Protein AF-A0A6C0KUM5-F1 (afdb_monomer)

Foldseek 3Di:
DDKDKFWDDADQLQLQLLLLVCVLCVLLVNNVVLCVLLVLLPDDPDPDPPDDPPDDDSVSSLQSSLLSLLVCLLVVVLVCLLVVVLVVLVVDDLVVNQVVQVVWFPVSCVQPVDRDPDSNSSSNSLSVVSNDPSRHDGVSSSVSSQVSQCPRPPRPAAEDEAQDDDDPPDDDDQNHWYWYCDPVRGIITMHMDDDPPQWDQDNVVRDTDHCPDPSNVVVVVD

Sequence (222 aa):
MPLQWIRKHIIGDGNCFYRAIYNSSIETGNLKKIIACFDLYKNPIAASSNASANEINEVSFIVELRKALSNRIISKKDHNITSDIYEYLKTLDKETYKAVLDAFPSWCHKSLKKLPKTIDKFRDKFARHILKQKTWISELEARLVIEIISKYRKGIIKIKIHNTFPAKSEQLDCKTMHLINENEVHYNILVCRECPANKIVNPKTRRCVSEKGIIGQRLRNF

Nearest PDB structures (foldseek):
  1pmi-assembly1_A  TM=2.884E-01  e=4.209E+00  Candida albicans

Structure (mmCIF, N/CA/C/O backbone):
data_AF-A0A6C0KUM5-F1
#
_entry.id   AF-A0A6C0KUM5-F1
#
loop_
_atom_site.group_PDB
_atom_site.id
_atom_site.type_symbol
_atom_site.label_atom_id
_atom_site.label_alt_id
_atom_site.label_comp_id
_atom_site.label_asym_id
_atom_site.label_entity_id
_atom_site.label_seq_id
_atom_site.pdbx_PDB_ins_code
_atom_site.Cartn_x
_atom_site.Cartn_y
_atom_site.Cartn_z
_atom_site.occupancy
_atom_site.B_iso_or_equiv
_atom_site.auth_seq_id
_atom_site.auth_comp_id
_atom_site.auth_asym_id
_atom_site.auth_atom_id
_atom_site.pdbx_PDB_model_num
ATOM 1 N N . MET A 1 1 ? -17.813 -8.044 23.337 1.00 62.12 1 MET A N 1
ATOM 2 C CA . MET A 1 1 ? -18.216 -6.657 23.004 1.00 62.12 1 MET A CA 1
ATOM 3 C C . MET A 1 1 ? -18.276 -6.541 21.485 1.00 62.12 1 MET A C 1
ATOM 5 O O . MET A 1 1 ? -17.410 -7.142 20.860 1.00 62.12 1 MET A O 1
ATOM 9 N N . PRO A 1 2 ? -19.281 -5.884 20.875 1.00 75.19 2 PRO A N 1
ATOM 10 C CA . PRO A 1 2 ? -19.371 -5.804 19.416 1.00 75.19 2 PRO A CA 1
ATOM 11 C C . PRO A 1 2 ? -18.209 -4.993 18.825 1.00 75.19 2 PRO A C 1
ATOM 13 O O . PRO A 1 2 ? -17.888 -3.904 19.311 1.00 75.19 2 PRO A O 1
ATOM 16 N N . LEU A 1 3 ? -17.597 -5.531 17.767 1.00 81.62 3 LEU A N 1
ATOM 17 C CA . LEU A 1 3 ? -16.570 -4.848 16.983 1.00 81.62 3 LEU A CA 1
ATOM 18 C C . LEU A 1 3 ? -17.219 -3.849 16.034 1.00 81.62 3 LEU A C 1
ATOM 20 O O . LEU A 1 3 ? -18.220 -4.150 15.386 1.00 81.62 3 LEU A O 1
ATOM 24 N N . GLN A 1 4 ? -16.635 -2.660 15.949 1.00 83.88 4 GLN A N 1
ATOM 25 C CA . GLN A 1 4 ? -17.107 -1.589 15.085 1.00 83.88 4 GLN A CA 1
ATOM 26 C C . GLN A 1 4 ? -15.953 -1.054 14.246 1.00 83.88 4 GLN A C 1
ATOM 28 O O . GLN A 1 4 ? -14.836 -0.874 14.736 1.00 83.88 4 GLN A O 1
ATOM 33 N N . TRP A 1 5 ? -16.243 -0.787 12.976 1.00 86.31 5 TRP A N 1
ATOM 34 C CA . TRP A 1 5 ? -15.265 -0.353 11.988 1.00 86.31 5 TRP A CA 1
ATOM 35 C C . TRP A 1 5 ? -15.506 1.097 11.617 1.00 86.31 5 TRP A C 1
ATOM 37 O O . TRP A 1 5 ? -16.605 1.474 11.215 1.00 86.31 5 TRP A O 1
ATOM 47 N N . ILE A 1 6 ? -14.465 1.913 11.746 1.00 88.25 6 ILE A N 1
ATOM 48 C CA . ILE A 1 6 ? -14.513 3.322 11.361 1.00 88.25 6 ILE A CA 1
ATOM 49 C C . ILE A 1 6 ? -13.503 3.612 10.272 1.00 88.25 6 ILE A C 1
ATOM 51 O O . ILE A 1 6 ? -12.373 3.122 10.294 1.00 88.25 6 ILE A O 1
ATOM 55 N N . ARG A 1 7 ? -13.899 4.485 9.351 1.00 89.75 7 ARG A N 1
ATOM 56 C CA . ARG A 1 7 ? -12.963 5.126 8.439 1.00 89.75 7 ARG A CA 1
ATOM 57 C C . ARG A 1 7 ? -12.113 6.115 9.224 1.00 89.75 7 ARG A C 1
ATOM 59 O O . ARG A 1 7 ? -12.648 7.011 9.875 1.00 89.75 7 ARG A O 1
ATOM 66 N N . LYS A 1 8 ? -10.795 5.990 9.124 1.00 90.94 8 LYS A N 1
ATOM 67 C CA . LYS A 1 8 ? -9.873 7.063 9.498 1.00 90.94 8 LYS A CA 1
ATOM 68 C C . LYS A 1 8 ? -9.400 7.738 8.220 1.00 90.94 8 LYS A C 1
ATOM 70 O O . LYS A 1 8 ? -8.775 7.096 7.375 1.00 90.94 8 LYS A O 1
ATOM 75 N N . HIS A 1 9 ? -9.722 9.022 8.103 1.00 91.06 9 HIS A N 1
ATOM 76 C CA . HIS A 1 9 ? -9.297 9.839 6.977 1.00 91.06 9 HIS A CA 1
ATOM 77 C C . HIS A 1 9 ? -7.792 10.086 7.026 1.00 91.06 9 HIS A C 1
ATOM 79 O O . HIS A 1 9 ? -7.245 10.441 8.074 1.00 91.06 9 HIS A O 1
ATOM 85 N N . ILE A 1 10 ? -7.139 9.895 5.886 1.00 91.75 10 ILE A N 1
ATOM 86 C CA . ILE A 1 10 ? -5.721 10.172 5.684 1.00 91.75 10 ILE A CA 1
ATOM 87 C C . ILE A 1 10 ? -5.595 11.444 4.838 1.00 91.75 10 ILE A C 1
ATOM 89 O O . ILE A 1 10 ? -6.429 11.738 3.991 1.00 91.75 10 ILE A O 1
ATOM 93 N N . ILE A 1 11 ? -4.564 12.253 5.079 1.00 87.56 11 ILE A N 1
ATOM 94 C CA . ILE A 1 11 ? -4.360 13.482 4.301 1.00 87.56 11 ILE A CA 1
ATOM 95 C C . ILE A 1 11 ? -3.888 13.126 2.884 1.00 87.56 11 ILE A C 1
ATOM 97 O O . ILE A 1 11 ? -2.958 12.331 2.708 1.00 87.56 11 ILE A O 1
ATOM 101 N N . GLY A 1 12 ? -4.529 13.726 1.877 1.00 83.38 12 GLY A N 1
ATOM 102 C CA . GLY A 1 12 ? -4.212 13.566 0.457 1.00 83.38 12 GLY A CA 1
ATOM 103 C C . GLY A 1 12 ? -3.157 14.558 -0.026 1.00 83.38 12 GLY A C 1
ATOM 104 O O . GLY A 1 12 ? -3.487 15.544 -0.667 1.00 83.38 12 GLY A O 1
ATOM 105 N N . ASP A 1 13 ? -1.885 14.292 0.267 1.00 83.38 13 ASP A N 1
ATOM 106 C CA . ASP A 1 13 ? -0.730 15.113 -0.146 1.00 83.38 13 ASP A CA 1
ATOM 107 C C . ASP A 1 13 ? 0.223 14.362 -1.101 1.00 83.38 13 ASP A C 1
ATOM 109 O O . ASP A 1 13 ? 1.397 14.707 -1.223 1.00 83.38 13 ASP A O 1
ATOM 113 N N . GLY A 1 14 ? -0.258 13.277 -1.717 1.00 82.06 14 GLY A N 1
ATOM 114 C CA . GLY A 1 14 ? 0.546 12.326 -2.490 1.00 82.06 14 GLY A CA 1
ATOM 115 C C . GLY A 1 14 ? 1.217 11.231 -1.647 1.00 82.06 14 GLY A C 1
ATOM 116 O O . GLY A 1 14 ? 1.640 10.221 -2.190 1.00 82.06 14 GLY A O 1
ATOM 117 N N . ASN A 1 15 ? 1.263 11.345 -0.315 1.00 87.81 15 ASN A N 1
ATOM 118 C CA . ASN A 1 15 ? 1.810 10.298 0.559 1.00 87.81 15 ASN A CA 1
ATOM 119 C C . ASN A 1 15 ? 0.729 9.424 1.212 1.00 87.81 15 ASN A C 1
ATOM 121 O O . ASN A 1 15 ? 1.044 8.653 2.119 1.00 87.81 15 ASN A O 1
ATOM 125 N N . CYS A 1 16 ? -0.533 9.535 0.782 1.00 90.00 16 CYS A N 1
ATOM 126 C CA . CYS A 1 16 ? -1.673 8.877 1.427 1.00 90.00 16 CYS A CA 1
ATOM 127 C C . CYS A 1 16 ? -1.480 7.364 1.575 1.00 90.00 16 CYS A C 1
ATOM 129 O O . CYS A 1 16 ? -1.740 6.838 2.649 1.00 90.00 16 CYS A O 1
ATOM 131 N N . PHE A 1 17 ? -0.932 6.678 0.569 1.00 92.44 17 PHE A N 1
ATOM 132 C CA . PHE A 1 17 ? -0.655 5.244 0.657 1.00 92.44 17 PHE A CA 1
ATOM 133 C C . PHE A 1 17 ? 0.334 4.900 1.776 1.00 92.44 17 PHE A C 1
ATOM 135 O O . PHE A 1 17 ? 0.023 4.123 2.675 1.00 92.44 17 PHE A O 1
ATOM 142 N N . TYR A 1 18 ? 1.511 5.525 1.784 1.00 93.69 18 TYR A N 1
ATOM 143 C CA . TYR A 1 18 ? 2.519 5.283 2.817 1.00 93.69 18 TYR A CA 1
ATOM 144 C C . TYR A 1 18 ? 2.043 5.678 4.212 1.00 93.69 18 TYR A C 1
ATOM 146 O O . TYR A 1 18 ? 2.307 4.979 5.192 1.00 93.69 18 TYR A O 1
ATOM 154 N N . ARG A 1 19 ? 1.289 6.775 4.294 1.00 94.12 19 ARG A N 1
ATOM 155 C CA . ARG A 1 19 ? 0.663 7.230 5.530 1.00 94.12 19 ARG A CA 1
ATOM 156 C C . ARG A 1 19 ? -0.407 6.252 6.012 1.00 94.12 19 ARG A C 1
ATOM 158 O O . ARG A 1 19 ? -0.501 6.012 7.216 1.00 94.12 19 ARG A O 1
ATOM 165 N N . ALA A 1 20 ? -1.170 5.651 5.102 1.00 95.50 20 ALA A N 1
ATOM 166 C CA . ALA A 1 20 ? -2.132 4.602 5.408 1.00 95.50 20 ALA A CA 1
ATOM 167 C C . ALA A 1 20 ? -1.429 3.340 5.930 1.00 95.50 20 ALA A C 1
ATOM 169 O O . ALA A 1 20 ? -1.857 2.795 6.944 1.00 95.50 20 ALA A O 1
ATOM 170 N N . ILE A 1 21 ? -0.299 2.933 5.336 1.00 96.50 21 ILE A N 1
ATOM 171 C CA . ILE A 1 21 ? 0.535 1.838 5.865 1.00 96.50 21 ILE A CA 1
ATOM 172 C C . ILE A 1 21 ? 1.008 2.152 7.291 1.00 96.50 21 ILE A C 1
ATOM 174 O O . ILE A 1 21 ? 0.807 1.330 8.186 1.00 96.50 21 ILE A O 1
ATOM 178 N N . TYR A 1 22 ? 1.574 3.340 7.530 1.00 95.81 22 TYR A N 1
ATOM 179 C CA . TYR A 1 22 ? 2.035 3.755 8.861 1.00 95.81 22 TYR A CA 1
ATOM 180 C C . TYR A 1 22 ? 0.901 3.716 9.890 1.00 95.81 22 TYR A C 1
ATOM 182 O O . TYR A 1 22 ? 0.985 3.007 10.894 1.00 95.81 22 TYR A O 1
ATOM 190 N N . ASN A 1 23 ? -0.199 4.415 9.603 1.00 95.25 23 ASN A N 1
ATOM 191 C CA . ASN A 1 23 ? -1.331 4.522 10.514 1.00 95.25 23 ASN A CA 1
ATOM 192 C C . ASN A 1 23 ? -1.992 3.161 10.758 1.00 95.25 23 ASN A C 1
ATOM 194 O O . ASN A 1 23 ? -2.277 2.832 11.905 1.00 95.25 23 ASN A O 1
ATOM 198 N N . SER A 1 24 ? -2.191 2.347 9.717 1.00 96.19 24 SER A N 1
ATOM 199 C CA . SER A 1 24 ? -2.756 1.003 9.870 1.00 96.19 24 SER A CA 1
ATOM 200 C C . SER A 1 24 ? -1.844 0.123 10.723 1.00 96.19 24 SER A C 1
ATOM 202 O O . SER A 1 24 ? -2.317 -0.550 11.631 1.00 96.19 24 SER A O 1
ATOM 204 N N . SER A 1 25 ? -0.525 0.204 10.524 1.00 95.56 25 SER A N 1
ATOM 205 C CA . SER A 1 25 ? 0.432 -0.584 11.302 1.00 95.56 25 SER A CA 1
ATOM 206 C C . SER A 1 25 ? 0.443 -0.225 12.792 1.00 95.56 25 SER A C 1
ATOM 208 O O . SER A 1 25 ? 0.683 -1.103 13.620 1.00 95.56 25 SER A O 1
ATOM 210 N N . ILE A 1 26 ? 0.156 1.029 13.153 1.00 93.12 26 ILE A N 1
ATOM 211 C CA . ILE A 1 26 ? -0.026 1.439 14.552 1.00 93.12 26 ILE A CA 1
ATOM 212 C C . ILE A 1 26 ? -1.328 0.860 15.099 1.00 93.12 26 ILE A C 1
ATOM 214 O O . ILE A 1 26 ? -1.315 0.194 16.130 1.00 93.12 26 ILE A O 1
ATOM 218 N N . GLU A 1 27 ? -2.440 1.080 14.393 1.00 92.81 27 GLU A N 1
ATOM 219 C CA . GLU A 1 27 ? -3.776 0.679 14.853 1.00 92.81 27 GLU A CA 1
ATOM 220 C C . GLU A 1 27 ? -3.905 -0.846 15.012 1.00 92.81 27 GLU A C 1
ATOM 222 O O . GLU A 1 27 ? -4.657 -1.304 15.867 1.00 92.81 27 GLU A O 1
ATOM 227 N N . THR A 1 28 ? -3.140 -1.635 14.248 1.00 93.25 28 THR A N 1
ATOM 228 C CA . THR A 1 28 ? -3.121 -3.105 14.339 1.00 93.25 28 THR A CA 1
ATOM 229 C C . THR A 1 28 ? -1.935 -3.664 15.138 1.00 93.25 28 THR A C 1
ATOM 231 O O . THR A 1 28 ? -1.735 -4.879 15.162 1.00 93.25 28 THR A O 1
ATOM 234 N N . GLY A 1 29 ? -1.070 -2.817 15.712 1.00 92.00 29 GLY A N 1
ATOM 235 C CA . GLY A 1 29 ? 0.135 -3.252 16.436 1.00 92.00 29 GLY A CA 1
ATOM 236 C C . GLY A 1 29 ? 1.207 -3.943 15.572 1.00 92.00 29 GLY A C 1
ATOM 237 O O . GLY A 1 29 ? 2.036 -4.697 16.084 1.00 92.00 29 GLY A O 1
ATOM 238 N N . ASN A 1 30 ? 1.213 -3.710 14.256 1.00 94.12 30 ASN A N 1
ATOM 239 C CA . ASN A 1 30 ? 2.164 -4.294 13.304 1.00 94.12 30 ASN A CA 1
ATOM 240 C C . ASN A 1 30 ? 3.367 -3.386 12.974 1.00 94.12 30 ASN A C 1
ATOM 242 O O . ASN A 1 30 ? 4.260 -3.836 12.258 1.00 94.12 30 ASN A O 1
ATOM 246 N N . LEU A 1 31 ? 3.448 -2.157 13.507 1.00 93.25 31 LEU A N 1
ATOM 247 C CA . LEU A 1 31 ? 4.502 -1.183 13.169 1.00 93.25 31 LEU A CA 1
ATOM 248 C C . LEU A 1 31 ? 5.923 -1.767 13.279 1.00 93.25 31 LEU A C 1
ATOM 250 O O . LEU A 1 31 ? 6.681 -1.719 12.313 1.00 93.25 31 LEU A O 1
ATOM 254 N N . LYS A 1 32 ? 6.271 -2.412 14.402 1.00 90.56 32 LYS A N 1
ATOM 255 C CA . LYS A 1 32 ? 7.596 -3.043 14.586 1.00 90.56 32 LYS A CA 1
ATOM 256 C C . LYS A 1 32 ? 7.894 -4.119 13.536 1.00 90.56 32 LYS A C 1
ATOM 258 O O . LYS A 1 32 ? 9.028 -4.235 13.077 1.00 90.56 32 LYS A O 1
ATOM 263 N N . LYS A 1 33 ? 6.880 -4.889 13.125 1.00 93.50 33 LYS A N 1
ATOM 264 C CA . LYS A 1 33 ? 7.028 -5.922 12.090 1.00 93.50 33 LYS A CA 1
ATOM 265 C C . LYS A 1 33 ? 7.227 -5.298 10.712 1.00 93.50 33 LYS A C 1
ATOM 267 O O . LYS A 1 33 ? 8.057 -5.790 9.961 1.00 93.50 33 LYS A O 1
ATOM 272 N N . ILE A 1 34 ? 6.514 -4.215 10.393 1.00 94.62 34 ILE A N 1
ATOM 273 C CA . ILE A 1 34 ? 6.694 -3.474 9.135 1.00 94.62 34 ILE A CA 1
ATOM 274 C C . ILE A 1 34 ? 8.097 -2.869 9.066 1.00 94.62 34 ILE A C 1
ATOM 276 O O . ILE A 1 34 ? 8.775 -3.001 8.050 1.00 94.62 34 ILE A O 1
ATOM 280 N N . ILE A 1 35 ? 8.571 -2.275 10.160 1.00 92.19 35 ILE A N 1
ATOM 281 C CA . ILE A 1 35 ? 9.928 -1.732 10.219 1.00 92.19 35 ILE A CA 1
ATOM 282 C C . ILE A 1 35 ? 10.969 -2.832 9.980 1.00 92.19 35 ILE A C 1
ATOM 284 O O . ILE A 1 35 ? 11.876 -2.647 9.170 1.00 92.19 35 ILE A O 1
ATOM 288 N N . ALA A 1 36 ? 10.810 -3.995 10.616 1.00 91.31 36 ALA A N 1
ATOM 289 C CA . ALA A 1 36 ? 11.680 -5.149 10.389 1.00 91.31 36 ALA A CA 1
ATOM 290 C C . ALA A 1 36 ? 11.525 -5.762 8.982 1.00 91.31 36 ALA A C 1
ATOM 292 O O . ALA A 1 36 ? 12.465 -6.354 8.464 1.00 91.31 36 ALA A O 1
ATOM 293 N N . CYS A 1 37 ? 10.352 -5.638 8.359 1.00 92.50 37 CYS A N 1
ATOM 294 C CA . CYS A 1 37 ? 10.078 -6.110 7.002 1.00 92.50 37 CYS A CA 1
ATOM 295 C C . CYS A 1 37 ? 10.864 -5.330 5.947 1.00 92.50 37 CYS A C 1
ATOM 297 O O . CYS A 1 37 ? 11.361 -5.920 4.983 1.00 92.50 37 CYS A O 1
ATOM 299 N N . PHE A 1 38 ? 10.997 -4.018 6.140 1.00 91.81 38 PHE A N 1
ATOM 300 C CA . PHE A 1 38 ? 11.678 -3.122 5.206 1.00 91.81 38 PHE A CA 1
ATOM 301 C C . PHE A 1 38 ? 13.060 -2.654 5.674 1.00 91.81 38 PHE A C 1
ATOM 303 O O . PHE A 1 38 ? 13.679 -1.860 4.975 1.00 91.81 38 PHE A O 1
ATOM 310 N N . ASP A 1 39 ? 13.552 -3.152 6.812 1.00 89.69 39 ASP A N 1
ATOM 311 C CA . ASP A 1 39 ? 14.835 -2.754 7.405 1.00 89.69 39 ASP A CA 1
ATOM 312 C C . ASP A 1 39 ? 14.959 -1.229 7.657 1.00 89.69 39 ASP A C 1
ATOM 314 O O . ASP A 1 39 ? 16.035 -0.651 7.499 1.00 89.69 39 ASP A O 1
ATOM 318 N N . LEU A 1 40 ? 13.872 -0.558 8.071 1.00 86.81 40 LEU A N 1
ATOM 319 C CA . LEU A 1 40 ? 13.808 0.920 8.094 1.00 86.81 40 LEU A CA 1
ATOM 320 C C . LEU A 1 40 ? 14.773 1.598 9.089 1.00 86.81 40 LEU A C 1
ATOM 322 O O . LEU A 1 40 ? 15.060 2.779 8.944 1.00 86.81 40 LEU A O 1
ATOM 326 N N . TYR A 1 41 ? 15.304 0.875 10.080 1.00 70.44 41 TYR A N 1
ATOM 327 C CA . TYR A 1 41 ? 16.259 1.421 11.059 1.00 70.44 41 TYR A CA 1
ATOM 328 C C . TYR A 1 41 ? 17.725 1.398 10.601 1.00 70.44 41 TYR A C 1
ATOM 330 O O . TYR A 1 41 ? 18.591 1.890 11.318 1.00 70.44 41 TYR A O 1
ATOM 338 N N . LYS A 1 42 ? 18.035 0.852 9.417 1.00 59.19 42 LYS A N 1
ATOM 339 C CA . LYS A 1 42 ? 19.423 0.791 8.924 1.00 59.19 42 LYS A CA 1
ATOM 340 C C . LYS A 1 42 ? 19.939 2.110 8.326 1.00 59.19 42 LYS A C 1
ATOM 342 O O . LYS A 1 42 ? 21.105 2.159 7.959 1.00 59.19 42 LYS A O 1
ATOM 347 N N . ASN A 1 43 ? 19.122 3.167 8.250 1.00 47.47 43 ASN A N 1
ATOM 348 C CA . ASN A 1 43 ? 19.538 4.496 7.781 1.00 47.47 43 ASN A CA 1
ATOM 349 C C . ASN A 1 43 ? 18.896 5.618 8.620 1.00 47.47 43 ASN A C 1
ATOM 351 O O . ASN A 1 43 ? 17.799 6.077 8.306 1.00 47.47 43 ASN A O 1
ATOM 355 N N . PRO A 1 44 ? 19.552 6.094 9.690 1.00 43.00 44 PRO A N 1
ATOM 356 C CA . PRO A 1 44 ? 19.033 7.204 10.472 1.00 43.00 44 PRO A CA 1
ATOM 357 C C . PRO A 1 44 ? 19.271 8.525 9.728 1.00 43.00 44 PRO A C 1
ATOM 359 O O . PRO A 1 44 ? 20.389 9.032 9.692 1.00 43.00 44 PRO A O 1
ATOM 362 N N . ILE A 1 45 ? 18.218 9.137 9.178 1.00 43.41 45 ILE A N 1
ATOM 363 C CA . ILE A 1 45 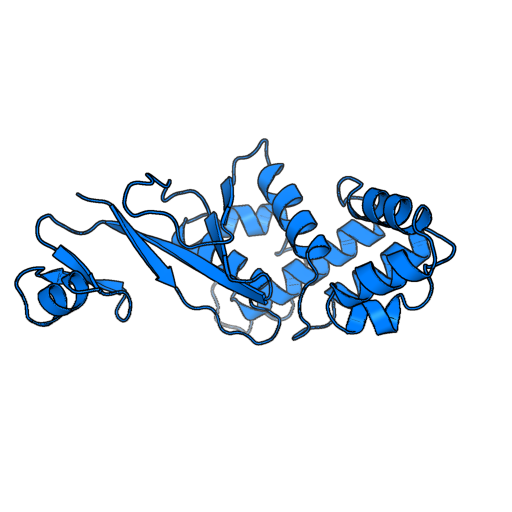? 18.203 10.600 9.062 1.00 43.41 45 ILE A CA 1
ATOM 364 C C . ILE A 1 45 ? 17.654 11.142 10.381 1.00 43.41 45 ILE A C 1
ATOM 366 O O . ILE A 1 45 ? 16.457 11.058 10.642 1.00 43.41 45 ILE A O 1
ATOM 370 N N . ALA A 1 46 ? 18.578 11.665 11.190 1.00 38.25 46 ALA A N 1
ATOM 371 C CA . ALA A 1 46 ? 18.372 12.553 12.331 1.00 38.25 46 ALA A CA 1
ATOM 372 C C . ALA A 1 46 ? 17.255 12.145 13.310 1.00 38.25 46 ALA A C 1
ATOM 374 O O . ALA A 1 46 ? 16.142 12.669 13.286 1.00 38.25 46 ALA A O 1
ATOM 375 N N . ALA A 1 47 ? 17.606 11.284 14.268 1.00 39.78 47 ALA A N 1
ATOM 376 C CA . ALA A 1 47 ? 16.997 11.374 15.587 1.00 39.78 47 ALA A CA 1
ATOM 377 C C . ALA A 1 47 ? 17.378 12.747 16.165 1.00 39.78 47 ALA A C 1
ATOM 379 O O . ALA A 1 47 ? 18.539 12.970 16.507 1.00 39.78 47 ALA A O 1
ATOM 380 N N . SER A 1 48 ? 16.435 13.692 16.226 1.00 39.16 48 SER A N 1
ATOM 381 C CA . SER A 1 48 ? 16.639 14.872 17.060 1.00 39.16 48 SER A CA 1
ATOM 382 C C . SER A 1 48 ? 16.769 14.389 18.501 1.00 39.16 48 SER A C 1
ATOM 384 O O . SER A 1 48 ? 15.916 13.640 18.990 1.00 39.16 48 SER A O 1
ATOM 386 N N . SER A 1 49 ? 17.853 14.802 19.146 1.00 42.75 49 SER A N 1
ATOM 387 C CA . SER A 1 49 ? 18.149 14.598 20.560 1.00 42.75 49 SER A CA 1
ATOM 388 C C . SER A 1 49 ? 16.885 14.725 21.416 1.00 42.75 49 SER A C 1
ATOM 390 O O . SER A 1 49 ? 16.249 15.778 21.403 1.00 42.75 49 SER A O 1
ATOM 392 N N . ASN A 1 50 ? 16.561 13.643 22.135 1.00 42.56 50 ASN A N 1
ATOM 393 C CA . ASN A 1 50 ? 15.496 13.461 23.143 1.00 42.56 50 ASN A CA 1
ATOM 394 C C . ASN A 1 50 ? 14.297 12.581 22.751 1.00 42.56 50 ASN A C 1
ATOM 396 O O . ASN A 1 50 ? 13.435 12.339 23.593 1.00 42.56 50 ASN A O 1
ATOM 400 N N . ALA A 1 51 ? 14.258 12.001 21.549 1.00 41.22 51 ALA A N 1
ATOM 401 C CA . ALA A 1 51 ? 13.386 10.852 21.301 1.00 41.22 51 ALA A CA 1
ATOM 402 C C . ALA A 1 51 ? 14.075 9.578 21.813 1.00 41.22 51 ALA A C 1
ATOM 404 O O . ALA A 1 51 ? 15.204 9.285 21.415 1.00 41.22 51 ALA A O 1
ATOM 405 N N . SER A 1 52 ? 13.417 8.805 22.684 1.00 39.53 52 SER A N 1
ATOM 406 C CA . SER A 1 52 ? 13.882 7.447 22.996 1.00 39.53 52 SER A CA 1
ATOM 407 C C . SER A 1 52 ? 14.127 6.703 21.675 1.00 39.53 52 SER A C 1
ATOM 409 O O . SER A 1 52 ? 13.324 6.822 20.749 1.00 39.53 52 SER A O 1
ATOM 411 N N . ALA A 1 53 ? 15.246 5.989 21.556 1.00 43.69 53 ALA A N 1
ATOM 412 C CA . ALA A 1 53 ? 15.806 5.470 20.301 1.00 43.69 53 ALA A CA 1
ATOM 413 C C . ALA A 1 53 ? 14.939 4.434 19.529 1.00 43.69 53 ALA A C 1
ATOM 415 O O . ALA A 1 53 ? 15.458 3.716 18.680 1.00 43.69 53 ALA A O 1
ATOM 416 N N . ASN A 1 54 ? 13.634 4.328 19.807 1.00 50.84 54 ASN A N 1
ATOM 417 C CA . ASN A 1 54 ? 12.769 3.218 19.407 1.00 50.84 54 ASN A CA 1
ATOM 418 C C . ASN A 1 54 ? 11.469 3.588 18.670 1.00 50.84 54 ASN A C 1
ATOM 420 O O . ASN A 1 54 ? 10.719 2.671 18.321 1.00 50.84 54 ASN A O 1
ATOM 424 N N . GLU A 1 55 ? 11.179 4.863 18.396 1.00 70.56 55 GLU A N 1
ATOM 425 C CA . GLU A 1 55 ? 9.929 5.243 17.717 1.00 70.56 55 GLU A CA 1
ATOM 426 C C . GLU A 1 55 ? 10.172 6.058 16.441 1.00 70.56 55 GLU A C 1
ATOM 428 O O . GLU A 1 55 ? 10.472 7.249 16.468 1.00 70.56 55 GLU A O 1
ATOM 433 N N . ILE A 1 56 ? 10.021 5.398 15.289 1.00 83.69 56 ILE A N 1
ATOM 434 C CA . ILE A 1 56 ? 9.979 6.066 13.987 1.00 83.69 56 ILE A CA 1
ATOM 435 C C . ILE A 1 56 ? 8.680 6.882 13.863 1.00 83.69 56 ILE A C 1
ATOM 437 O O . ILE A 1 56 ? 7.568 6.349 13.958 1.00 83.69 56 ILE A O 1
ATOM 441 N N . ASN A 1 57 ? 8.809 8.192 13.651 1.00 89.31 57 ASN A N 1
ATOM 442 C CA . ASN A 1 57 ? 7.658 9.051 13.370 1.00 89.31 57 ASN A CA 1
ATOM 443 C C . ASN A 1 57 ? 7.158 8.849 11.925 1.00 89.31 57 ASN A C 1
ATOM 445 O O . ASN A 1 57 ? 7.848 8.264 11.089 1.00 89.31 57 ASN A O 1
ATOM 449 N N . GLU A 1 58 ? 5.959 9.350 11.622 1.00 90.50 58 GLU A N 1
ATOM 450 C CA . GLU A 1 58 ? 5.317 9.188 10.310 1.00 90.50 58 GLU A CA 1
ATOM 451 C C . GLU A 1 58 ? 6.185 9.690 9.145 1.00 90.50 58 GLU A C 1
ATOM 453 O O . GLU A 1 58 ? 6.308 9.015 8.123 1.00 90.50 58 GLU A O 1
ATOM 458 N N . VAL A 1 59 ? 6.806 10.861 9.299 1.00 89.25 59 VAL A N 1
ATOM 459 C CA . VAL A 1 59 ? 7.618 11.486 8.247 1.00 89.25 59 VAL A CA 1
ATOM 460 C C . VAL A 1 59 ? 8.843 10.624 7.950 1.00 89.25 59 VAL A C 1
ATOM 462 O O . VAL A 1 59 ? 9.069 10.253 6.798 1.00 89.25 59 VAL A O 1
ATOM 465 N N . SER A 1 60 ? 9.592 10.243 8.987 1.00 88.81 60 SER A N 1
ATOM 466 C CA . SER A 1 60 ? 10.754 9.360 8.868 1.00 88.81 60 SER A CA 1
ATOM 467 C C . SER A 1 60 ? 10.364 7.995 8.298 1.00 88.81 60 SER A C 1
ATOM 469 O O . SER A 1 60 ? 11.057 7.475 7.428 1.00 88.81 60 SER A O 1
ATOM 471 N N . PHE A 1 61 ? 9.220 7.442 8.713 1.00 92.06 61 PHE A N 1
ATOM 472 C CA . PHE A 1 61 ? 8.709 6.177 8.190 1.00 92.06 61 PHE A CA 1
ATOM 473 C C . PHE A 1 61 ? 8.477 6.232 6.680 1.00 92.06 61 PHE A C 1
ATOM 475 O O . PHE A 1 61 ? 8.934 5.349 5.956 1.00 92.06 61 PHE A O 1
ATOM 482 N N . ILE A 1 62 ? 7.796 7.274 6.192 1.00 91.56 62 ILE A N 1
ATOM 483 C CA . ILE A 1 62 ? 7.502 7.436 4.762 1.00 91.56 62 ILE A CA 1
ATOM 484 C C . ILE A 1 62 ? 8.804 7.550 3.958 1.00 91.56 62 ILE A C 1
ATOM 486 O O . ILE A 1 62 ? 8.939 6.917 2.909 1.00 91.56 62 ILE A O 1
ATOM 490 N N . VAL A 1 63 ? 9.768 8.335 4.447 1.00 90.31 63 VAL A N 1
ATOM 491 C CA . VAL A 1 63 ? 11.063 8.534 3.780 1.00 90.31 63 VAL A CA 1
ATOM 492 C C . VAL A 1 63 ? 11.849 7.230 3.692 1.00 90.31 63 VAL A C 1
ATOM 494 O O . VAL A 1 63 ? 12.290 6.855 2.603 1.00 90.31 63 VAL A O 1
ATOM 497 N N . GLU A 1 64 ? 12.008 6.521 4.808 1.00 91.19 64 GLU A N 1
ATOM 498 C CA . GLU A 1 64 ? 12.793 5.287 4.835 1.00 91.19 64 GLU A CA 1
ATOM 499 C C . GLU A 1 64 ? 12.116 4.161 4.052 1.00 91.19 64 GLU A C 1
ATOM 501 O O . GLU A 1 64 ? 12.792 3.407 3.350 1.00 91.19 64 GLU A O 1
ATOM 506 N N . LEU A 1 65 ? 10.783 4.076 4.075 1.00 92.81 65 LEU A N 1
ATOM 507 C CA . LEU A 1 65 ? 10.055 3.084 3.287 1.00 92.81 65 LEU A CA 1
ATOM 508 C C . LEU A 1 65 ? 10.242 3.310 1.781 1.00 92.81 65 LEU A C 1
ATOM 510 O O . LEU A 1 65 ? 10.549 2.364 1.054 1.00 92.81 65 LEU A O 1
ATOM 514 N N . ARG A 1 66 ? 10.146 4.561 1.310 1.00 92.19 66 ARG A N 1
ATOM 515 C CA . ARG A 1 66 ? 10.439 4.919 -0.091 1.00 92.19 66 ARG A CA 1
ATOM 516 C C . ARG A 1 66 ? 11.868 4.529 -0.486 1.00 92.19 66 ARG A C 1
ATOM 518 O O . ARG A 1 66 ? 12.070 3.920 -1.537 1.00 92.19 66 ARG A O 1
ATOM 525 N N . LYS A 1 67 ? 12.863 4.814 0.364 1.00 92.00 67 LYS A N 1
ATOM 526 C CA . LYS A 1 67 ? 14.263 4.414 0.124 1.00 92.00 67 LYS A CA 1
ATOM 527 C C . LYS A 1 67 ? 14.428 2.899 0.052 1.00 92.00 67 LYS A C 1
ATOM 529 O O . LYS A 1 67 ? 15.060 2.401 -0.879 1.00 92.00 67 LYS A O 1
ATOM 534 N N . ALA A 1 68 ? 13.842 2.165 0.997 1.00 92.69 68 ALA A N 1
ATOM 535 C CA . ALA A 1 68 ? 13.905 0.709 1.031 1.00 92.69 68 ALA A CA 1
ATOM 536 C C . ALA A 1 68 ? 13.320 0.088 -0.247 1.00 92.69 68 ALA A C 1
ATOM 538 O O . ALA A 1 68 ? 13.907 -0.836 -0.813 1.00 92.69 68 ALA A O 1
ATOM 539 N N . LEU A 1 69 ? 12.203 0.625 -0.742 1.00 92.38 69 LEU A N 1
ATOM 540 C CA . LEU A 1 69 ? 11.578 0.186 -1.991 1.00 92.38 69 LEU A CA 1
ATOM 541 C C . LEU A 1 69 ? 12.445 0.483 -3.209 1.00 92.38 69 LEU A C 1
ATOM 543 O O . LEU A 1 69 ? 12.716 -0.426 -3.993 1.00 92.38 69 LEU A O 1
ATOM 547 N N . SER A 1 70 ? 12.931 1.721 -3.331 1.00 92.88 70 SER A N 1
ATOM 548 C CA . SER A 1 70 ? 13.860 2.119 -4.393 1.00 92.88 70 SER A CA 1
ATOM 549 C C . SER A 1 70 ? 15.064 1.172 -4.448 1.00 92.88 70 SER A C 1
ATOM 551 O O . SER A 1 70 ? 15.382 0.625 -5.502 1.00 92.88 70 SER A O 1
ATOM 553 N N . ASN A 1 71 ? 15.681 0.886 -3.298 1.00 92.62 71 ASN A N 1
ATOM 554 C CA . ASN A 1 71 ? 16.825 -0.021 -3.214 1.00 92.62 71 ASN A CA 1
ATOM 555 C C . ASN A 1 71 ? 16.477 -1.459 -3.623 1.00 92.62 71 ASN A C 1
ATOM 557 O O . ASN A 1 71 ? 17.279 -2.118 -4.285 1.00 92.62 71 ASN A O 1
ATOM 561 N N . ARG A 1 72 ? 15.290 -1.965 -3.270 1.00 91.75 72 ARG A N 1
ATOM 562 C CA . ARG A 1 72 ? 14.837 -3.307 -3.683 1.00 91.75 72 ARG A CA 1
ATOM 563 C C . ARG A 1 72 ? 14.625 -3.409 -5.186 1.00 91.75 72 ARG A C 1
ATOM 565 O O . ARG A 1 72 ? 15.027 -4.409 -5.769 1.00 91.75 72 ARG A O 1
ATOM 572 N N . ILE A 1 73 ? 14.068 -2.376 -5.811 1.00 92.50 73 ILE A N 1
ATOM 573 C CA . ILE A 1 73 ? 13.875 -2.330 -7.266 1.00 92.50 73 ILE A CA 1
ATOM 574 C C . ILE A 1 73 ? 15.226 -2.346 -7.985 1.00 92.50 73 ILE A C 1
ATOM 576 O O . ILE A 1 73 ? 15.442 -3.181 -8.861 1.00 92.50 73 ILE A O 1
ATOM 580 N N . ILE A 1 74 ? 16.160 -1.479 -7.578 1.00 94.00 74 ILE A N 1
ATOM 581 C CA . ILE A 1 74 ? 17.505 -1.409 -8.173 1.00 94.00 74 ILE A CA 1
ATOM 582 C C . ILE A 1 74 ? 18.276 -2.719 -7.972 1.00 94.00 74 ILE A C 1
ATOM 584 O O . ILE A 1 74 ? 18.892 -3.230 -8.904 1.00 94.00 74 ILE A O 1
ATOM 588 N N . SER A 1 75 ? 18.196 -3.307 -6.775 1.00 93.31 75 SER A N 1
ATOM 589 C CA . SER A 1 75 ? 18.848 -4.587 -6.462 1.00 93.31 75 SER A CA 1
ATOM 590 C C . SER A 1 75 ? 18.104 -5.822 -6.985 1.00 93.31 75 SER A C 1
ATOM 592 O O . SER A 1 75 ? 18.545 -6.938 -6.713 1.00 93.31 75 SER A O 1
ATOM 594 N N . LYS A 1 76 ? 17.006 -5.648 -7.740 1.00 93.44 76 LYS A N 1
ATOM 595 C CA . LYS A 1 76 ? 16.201 -6.732 -8.341 1.00 93.44 76 LYS A CA 1
ATOM 596 C C . LYS A 1 76 ? 15.602 -7.697 -7.299 1.00 93.44 76 LYS A C 1
ATOM 598 O O . LYS A 1 76 ? 15.399 -8.877 -7.567 1.00 93.44 76 LYS A O 1
ATOM 603 N N . LYS A 1 77 ? 15.324 -7.196 -6.089 1.00 90.00 77 LYS A N 1
ATOM 604 C CA . LYS A 1 77 ? 14.732 -7.920 -4.943 1.00 90.00 77 LYS A CA 1
ATOM 605 C C . LYS A 1 77 ? 13.264 -7.543 -4.711 1.00 90.00 77 LYS A C 1
ATOM 607 O O . LYS A 1 77 ? 12.778 -7.530 -3.581 1.00 90.00 77 LYS A O 1
ATOM 612 N N . ASP A 1 78 ? 12.563 -7.207 -5.783 1.00 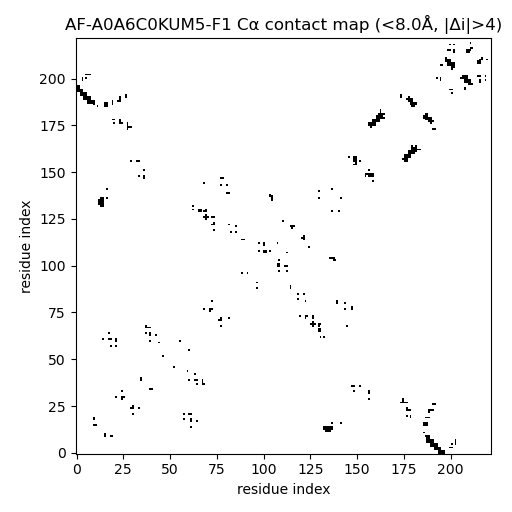87.88 78 ASP A N 1
ATOM 613 C CA . ASP A 1 78 ? 11.183 -6.723 -5.815 1.00 87.88 78 ASP A CA 1
ATOM 614 C C . ASP A 1 78 ? 10.182 -7.810 -6.255 1.00 87.88 78 ASP A C 1
ATOM 616 O O . ASP A 1 78 ? 9.097 -7.510 -6.741 1.00 87.88 78 ASP A O 1
ATOM 620 N N . HIS A 1 79 ? 10.546 -9.088 -6.081 1.00 85.38 79 HIS A N 1
ATOM 621 C CA . HIS A 1 79 ? 9.723 -10.257 -6.426 1.00 85.38 79 HIS A CA 1
ATOM 622 C C . HIS A 1 79 ? 9.263 -10.297 -7.892 1.00 85.38 79 HIS A C 1
ATOM 624 O O . HIS A 1 79 ? 8.140 -10.704 -8.165 1.00 85.38 79 HIS A O 1
ATOM 630 N N . ASN A 1 80 ? 10.127 -9.878 -8.819 1.00 88.00 80 ASN A N 1
ATOM 631 C CA . ASN A 1 80 ? 9.855 -9.790 -10.259 1.00 88.00 80 ASN A CA 1
ATOM 632 C C . ASN A 1 80 ? 8.741 -8.815 -10.661 1.00 88.00 80 ASN A C 1
ATOM 634 O O . ASN A 1 80 ? 8.543 -8.620 -11.852 1.00 88.00 80 ASN A O 1
ATOM 638 N N . ILE A 1 81 ? 8.109 -8.106 -9.721 1.00 84.69 81 ILE A N 1
ATOM 639 C CA . ILE A 1 81 ? 6.961 -7.235 -10.002 1.00 84.69 81 ILE A CA 1
ATOM 640 C C . ILE A 1 81 ? 7.321 -6.172 -11.045 1.00 84.69 81 ILE A C 1
ATOM 642 O O . ILE A 1 81 ? 6.618 -6.028 -12.042 1.00 84.69 81 ILE A O 1
ATOM 646 N N . THR A 1 82 ? 8.454 -5.473 -10.889 1.00 88.44 82 THR A N 1
ATOM 647 C CA . THR A 1 82 ? 8.891 -4.464 -11.875 1.00 88.44 82 THR A CA 1
ATOM 648 C C . THR A 1 82 ? 9.245 -5.094 -13.224 1.00 88.44 82 THR A C 1
ATOM 650 O O . THR A 1 82 ? 9.096 -4.443 -14.257 1.00 88.44 82 THR A O 1
ATOM 653 N N . SER A 1 83 ? 9.710 -6.348 -13.233 1.00 90.69 83 SER A N 1
ATOM 654 C CA . SER A 1 83 ? 10.018 -7.079 -14.466 1.00 90.69 83 SER A CA 1
ATOM 655 C C . SER A 1 83 ? 8.747 -7.458 -15.217 1.00 90.69 83 SER A C 1
ATOM 657 O O . SER A 1 83 ? 8.658 -7.196 -16.410 1.00 90.69 83 SER A O 1
ATOM 659 N N . ASP A 1 84 ? 7.753 -8.000 -14.519 1.00 89.69 84 ASP A N 1
ATOM 660 C CA . ASP A 1 84 ? 6.484 -8.431 -15.107 1.00 89.69 84 ASP A CA 1
ATOM 661 C C . ASP A 1 84 ? 5.741 -7.244 -15.730 1.00 89.69 84 ASP A C 1
ATOM 663 O O . ASP A 1 84 ? 5.235 -7.333 -16.847 1.00 89.69 84 ASP A O 1
ATOM 667 N N . ILE A 1 85 ? 5.754 -6.091 -15.051 1.00 86.62 85 ILE A N 1
ATOM 668 C CA . ILE A 1 85 ? 5.194 -4.840 -15.579 1.00 86.62 85 ILE A CA 1
ATOM 669 C C . ILE A 1 85 ? 5.919 -4.419 -16.855 1.00 86.62 85 ILE A C 1
ATOM 671 O O . ILE A 1 85 ? 5.284 -4.044 -17.834 1.00 86.62 85 ILE A O 1
ATOM 675 N N . TYR A 1 86 ? 7.249 -4.446 -16.850 1.00 91.75 86 TYR A N 1
ATOM 676 C CA . TYR A 1 86 ? 8.031 -4.052 -18.015 1.00 91.75 86 TYR A CA 1
ATOM 677 C C . TYR A 1 86 ? 7.771 -4.962 -19.218 1.00 91.75 86 TYR A C 1
ATOM 679 O O . TYR A 1 86 ? 7.608 -4.463 -20.329 1.00 91.75 86 TYR A O 1
ATOM 687 N N . GLU A 1 87 ? 7.701 -6.276 -18.996 1.00 94.00 87 GLU A N 1
ATOM 688 C CA . GLU A 1 87 ? 7.390 -7.240 -20.049 1.00 94.00 87 GLU A CA 1
ATOM 689 C C . GLU A 1 87 ? 5.964 -7.059 -20.574 1.00 94.00 87 GLU A C 1
ATOM 691 O O . GLU A 1 87 ? 5.786 -7.005 -21.786 1.00 94.00 87 GLU A O 1
ATOM 696 N N . TYR A 1 88 ? 4.974 -6.828 -19.705 1.00 90.62 88 TYR A N 1
ATOM 697 C CA . TYR A 1 88 ? 3.621 -6.455 -20.129 1.00 90.62 88 TYR A CA 1
ATOM 698 C C . TYR A 1 88 ? 3.614 -5.174 -20.975 1.00 90.62 88 TYR A C 1
ATOM 700 O O . TYR A 1 88 ? 3.041 -5.135 -22.058 1.00 90.62 88 TYR A O 1
ATOM 708 N N . LEU A 1 89 ? 4.305 -4.119 -20.537 1.00 90.25 89 LEU A N 1
ATOM 709 C CA . LEU A 1 89 ? 4.357 -2.860 -21.283 1.00 90.25 89 LEU A CA 1
ATOM 710 C C . LEU A 1 89 ? 5.017 -3.008 -22.664 1.00 90.25 89 LEU A C 1
ATOM 712 O O . LEU A 1 89 ? 4.706 -2.226 -23.561 1.00 90.25 89 LEU A O 1
ATOM 716 N N . LYS A 1 90 ? 5.912 -3.989 -22.854 1.00 93.56 90 LYS A N 1
ATOM 717 C CA . LYS A 1 90 ? 6.528 -4.288 -24.158 1.00 93.56 90 LYS A CA 1
ATOM 718 C C . LYS A 1 90 ? 5.557 -4.919 -25.151 1.00 93.56 90 LYS A C 1
ATOM 720 O O . LYS A 1 90 ? 5.800 -4.799 -26.348 1.00 93.56 90 LYS A O 1
ATOM 725 N N . THR A 1 91 ? 4.511 -5.602 -24.685 1.00 94.44 91 THR A N 1
ATOM 726 C CA . THR A 1 91 ? 3.546 -6.267 -25.575 1.00 94.44 91 THR A CA 1
ATOM 727 C C . THR A 1 91 ? 2.478 -5.318 -26.108 1.00 94.44 91 THR A C 1
ATOM 729 O O . THR A 1 91 ? 1.722 -5.701 -26.994 1.00 94.44 91 THR A O 1
ATOM 732 N N . LEU A 1 92 ? 2.383 -4.103 -25.563 1.00 92.69 92 LEU A N 1
ATOM 733 C CA . LEU A 1 92 ? 1.360 -3.134 -25.941 1.00 92.69 92 LEU A CA 1
ATOM 734 C C . LEU A 1 92 ? 1.725 -2.415 -27.240 1.00 92.69 92 LEU A C 1
ATOM 736 O O . LEU A 1 92 ? 2.866 -1.992 -27.440 1.00 92.69 92 LEU A O 1
ATOM 740 N N . ASP A 1 93 ? 0.728 -2.198 -28.095 1.00 94.06 93 ASP A N 1
ATOM 741 C CA . ASP A 1 93 ? 0.845 -1.242 -29.189 1.00 94.06 93 ASP A CA 1
ATOM 742 C C . ASP A 1 93 ? 0.935 0.201 -28.649 1.00 94.06 93 ASP A C 1
ATOM 744 O O . ASP A 1 93 ? 0.747 0.484 -27.463 1.00 94.06 93 ASP A O 1
ATOM 748 N N . LYS A 1 94 ? 1.238 1.150 -29.536 1.00 89.56 94 LYS A N 1
ATOM 749 C CA . LYS A 1 94 ? 1.480 2.551 -29.170 1.00 89.56 94 LYS A CA 1
ATOM 750 C C . LYS A 1 94 ? 0.260 3.239 -28.543 1.00 89.56 94 LYS A C 1
ATOM 752 O O . LYS A 1 94 ? 0.449 4.089 -27.669 1.00 89.56 94 LYS A O 1
ATOM 757 N N . GLU A 1 95 ? -0.949 2.939 -29.009 1.00 90.81 95 GLU A N 1
ATOM 758 C CA . GLU A 1 95 ? -2.179 3.571 -28.523 1.00 90.81 95 GLU A CA 1
ATOM 759 C C . GLU A 1 95 ? -2.556 2.998 -27.163 1.00 90.81 95 GLU A C 1
ATOM 761 O O . GLU A 1 95 ? -2.753 3.761 -26.213 1.00 90.81 95 GLU A O 1
ATOM 766 N N . THR A 1 96 ? -2.509 1.672 -27.029 1.00 90.19 96 THR A N 1
ATOM 767 C CA . THR A 1 96 ? -2.758 0.994 -25.753 1.00 90.19 96 THR A CA 1
ATOM 768 C C . THR A 1 96 ? -1.720 1.379 -24.702 1.00 90.19 96 THR A C 1
ATOM 770 O O . THR A 1 96 ? -2.075 1.687 -23.565 1.00 90.19 96 THR A O 1
ATOM 773 N N . TYR A 1 97 ? -0.436 1.460 -25.068 1.00 89.38 97 TYR A N 1
ATOM 774 C CA . TYR A 1 97 ? 0.619 1.916 -24.159 1.00 89.38 97 TYR A CA 1
ATOM 775 C C . TYR A 1 97 ? 0.341 3.324 -23.623 1.00 89.38 97 TYR A C 1
ATOM 777 O O . TYR A 1 97 ? 0.519 3.588 -22.433 1.00 89.38 97 TYR A O 1
ATOM 785 N N . LYS A 1 98 ? -0.117 4.236 -24.489 1.00 87.00 98 LYS A N 1
ATOM 786 C CA . LYS A 1 98 ? -0.477 5.595 -24.083 1.00 87.00 98 LYS A CA 1
ATOM 787 C C . LYS A 1 98 ? -1.669 5.586 -23.123 1.00 87.00 98 LYS A C 1
ATOM 789 O O . LYS A 1 98 ? -1.564 6.192 -22.064 1.00 87.00 98 LYS A O 1
ATOM 794 N N . ALA A 1 99 ? -2.739 4.860 -23.449 1.00 86.25 99 ALA A N 1
ATOM 795 C CA . ALA A 1 99 ? -3.920 4.750 -22.593 1.00 86.25 99 ALA A CA 1
ATOM 796 C C . ALA A 1 99 ? -3.578 4.181 -21.203 1.00 86.25 99 ALA A C 1
ATOM 798 O O . ALA A 1 99 ? -4.023 4.707 -20.186 1.00 86.25 99 ALA A O 1
ATOM 799 N N . VAL A 1 100 ? -2.713 3.162 -21.149 1.00 82.69 100 VAL A N 1
ATOM 800 C CA . VAL A 1 100 ? -2.205 2.600 -19.890 1.00 82.69 100 VAL A CA 1
ATOM 801 C C . VAL A 1 100 ? -1.420 3.646 -19.095 1.00 82.69 100 VAL A C 1
ATOM 803 O O . VAL A 1 100 ? -1.624 3.777 -17.892 1.00 82.69 100 VAL A O 1
ATOM 806 N N . LEU A 1 101 ? -0.543 4.429 -19.734 1.00 81.31 101 LEU A N 1
ATOM 807 C CA . LEU A 1 101 ? 0.180 5.504 -19.044 1.00 81.31 101 LEU A CA 1
ATOM 808 C C . LEU A 1 101 ? -0.717 6.653 -18.574 1.00 81.31 101 LEU A C 1
ATOM 810 O O . LEU A 1 101 ? -0.378 7.274 -17.567 1.00 81.31 101 LEU A O 1
ATOM 814 N N . ASP A 1 102 ? -1.812 6.928 -19.280 1.00 79.31 102 ASP A N 1
ATOM 815 C CA . ASP A 1 102 ? -2.794 7.956 -18.921 1.00 79.31 102 ASP A CA 1
ATOM 816 C C . ASP A 1 102 ? -3.628 7.547 -17.693 1.00 79.31 102 ASP A C 1
ATOM 818 O O . ASP A 1 102 ? -4.056 8.412 -16.930 1.00 79.31 102 ASP A O 1
ATOM 822 N N . ALA A 1 103 ? -3.791 6.240 -17.451 1.00 73.06 103 ALA A N 1
ATOM 823 C CA . ALA A 1 103 ? -4.381 5.706 -16.221 1.00 73.06 103 ALA A CA 1
ATOM 824 C C . ALA A 1 103 ? -3.435 5.800 -15.006 1.00 73.06 103 ALA A C 1
ATOM 826 O O . ALA A 1 103 ? -3.872 5.742 -13.858 1.00 73.06 103 ALA A O 1
ATOM 827 N N . PHE A 1 104 ? -2.130 5.971 -15.237 1.00 73.38 104 PHE A N 1
ATOM 828 C CA . PHE A 1 104 ? -1.152 6.171 -14.172 1.00 73.38 104 PHE A CA 1
ATOM 829 C C . PHE A 1 104 ? -0.950 7.661 -13.844 1.00 73.38 104 PHE A C 1
ATOM 831 O O . PHE A 1 104 ? -1.213 8.537 -14.669 1.00 73.38 104 PHE A O 1
ATOM 838 N N . PRO A 1 105 ? -0.414 7.999 -12.653 1.00 72.44 105 PRO A N 1
ATOM 839 C CA . PRO A 1 105 ? -0.193 9.393 -12.292 1.00 72.44 105 PRO A CA 1
ATOM 840 C C . PRO A 1 105 ? 0.699 10.122 -13.309 1.00 72.44 105 PRO A C 1
ATOM 842 O O . PRO A 1 105 ? 1.626 9.539 -13.868 1.00 72.44 105 PRO A O 1
ATOM 845 N N . SER A 1 106 ? 0.484 11.430 -13.498 1.00 72.75 106 SER A N 1
ATOM 846 C CA . SER A 1 106 ? 1.086 12.234 -14.588 1.00 72.75 106 SER A CA 1
ATOM 847 C C . SER A 1 106 ? 2.615 12.132 -14.753 1.00 72.75 106 SER A C 1
ATOM 849 O O . SER A 1 106 ? 3.162 12.402 -15.828 1.00 72.75 106 SER A O 1
ATOM 851 N N . TRP A 1 107 ? 3.346 11.739 -13.708 1.00 73.12 107 TRP A N 1
ATOM 852 C CA . TRP A 1 107 ? 4.781 11.488 -13.794 1.00 73.12 107 TRP A CA 1
ATOM 853 C C . TRP A 1 107 ? 5.124 10.260 -14.651 1.00 73.12 107 TRP A C 1
ATOM 855 O O . TRP A 1 107 ? 6.193 10.274 -15.269 1.00 73.12 107 TRP A O 1
ATOM 865 N N . CYS A 1 108 ? 4.261 9.234 -14.696 1.00 72.56 108 CYS A N 1
ATOM 866 C CA . CYS A 1 108 ? 4.411 8.043 -15.530 1.00 72.56 108 CYS A CA 1
ATOM 867 C C . CYS A 1 108 ? 4.424 8.470 -16.988 1.00 72.56 108 CYS A C 1
ATOM 869 O O . CYS A 1 108 ? 5.407 8.219 -17.682 1.00 72.56 108 CYS A O 1
ATOM 871 N N . HIS A 1 109 ? 3.432 9.255 -17.415 1.00 73.12 109 HIS A N 1
ATOM 872 C CA . HIS A 1 109 ? 3.428 9.830 -18.756 1.00 73.12 109 HIS A CA 1
ATOM 873 C C . HIS A 1 109 ? 4.708 10.646 -19.025 1.00 73.12 109 HIS A C 1
ATOM 875 O O . HIS A 1 109 ? 5.339 10.478 -20.072 1.00 73.12 109 HIS A O 1
ATOM 881 N N . LYS A 1 110 ? 5.152 11.512 -18.103 1.00 76.50 110 LYS A N 1
ATOM 882 C CA . LYS A 1 110 ? 6.362 12.337 -18.317 1.00 76.50 110 LYS A CA 1
ATOM 883 C C . LYS A 1 110 ? 7.646 11.505 -18.410 1.00 76.50 110 LYS A C 1
ATOM 885 O O . LYS A 1 110 ? 8.501 11.776 -19.251 1.00 76.50 110 LYS A O 1
ATOM 890 N N . SER A 1 111 ? 7.792 10.494 -17.558 1.00 76.75 111 SER A N 1
ATOM 891 C CA . SER A 1 111 ? 9.041 9.734 -17.394 1.00 76.75 111 SER A CA 1
ATOM 892 C C . SER A 1 111 ? 9.127 8.527 -18.330 1.00 76.75 111 SER A C 1
ATOM 894 O O . SER A 1 111 ? 10.230 8.119 -18.714 1.00 76.75 111 SER A O 1
ATOM 896 N N . LEU A 1 112 ? 7.974 7.979 -18.715 1.00 83.31 112 LEU A N 1
ATOM 897 C CA . LEU A 1 112 ? 7.811 6.766 -19.512 1.00 83.31 112 LEU A CA 1
ATOM 898 C C . LEU A 1 112 ? 7.114 7.030 -20.854 1.00 83.31 112 LEU A C 1
ATOM 900 O O . LEU A 1 112 ? 6.754 6.070 -21.519 1.00 83.31 112 LEU A O 1
ATOM 904 N N . LYS A 1 113 ? 7.004 8.289 -21.320 1.00 82.44 113 LYS A N 1
ATOM 905 C CA . LYS A 1 113 ? 6.451 8.651 -22.651 1.00 82.44 113 LYS A CA 1
ATOM 906 C C . LYS A 1 113 ? 6.897 7.707 -23.776 1.00 82.44 113 LYS A C 1
ATOM 908 O O . LYS A 1 113 ? 6.138 7.425 -24.694 1.00 82.44 113 LYS A O 1
ATOM 913 N N . LYS A 1 114 ? 8.146 7.243 -23.705 1.00 85.31 114 LYS A N 1
ATOM 914 C CA . LYS A 1 114 ? 8.631 6.066 -24.427 1.00 85.31 114 LYS A CA 1
ATOM 915 C C . LYS A 1 114 ? 9.102 5.034 -23.410 1.00 85.31 114 LYS A C 1
ATOM 917 O O . LYS A 1 114 ? 9.838 5.395 -22.480 1.00 85.31 114 LYS A O 1
ATOM 922 N N . LEU A 1 115 ? 8.727 3.776 -23.628 1.00 88.69 115 LEU A N 1
ATOM 923 C CA . LEU A 1 115 ? 9.204 2.665 -22.818 1.00 88.69 115 LEU A CA 1
ATOM 924 C C . LEU A 1 115 ? 10.743 2.610 -22.869 1.00 88.69 115 LEU A C 1
ATOM 926 O O . LEU A 1 115 ? 11.330 2.710 -23.954 1.00 88.69 115 LEU A O 1
ATOM 930 N N . PRO A 1 116 ? 11.441 2.513 -21.723 1.00 92.25 116 PRO A N 1
ATOM 931 C CA . PRO A 1 116 ? 12.889 2.360 -21.715 1.00 92.25 116 PRO A CA 1
ATOM 932 C C . PRO A 1 116 ? 13.336 1.108 -22.481 1.00 92.25 116 PRO A C 1
ATOM 934 O O . PRO A 1 116 ? 12.723 0.052 -22.377 1.00 92.25 116 PRO A O 1
ATOM 937 N N . LYS A 1 117 ? 14.448 1.214 -23.220 1.00 92.12 117 LYS A N 1
ATOM 938 C CA . LYS A 1 117 ? 14.977 0.112 -24.047 1.00 92.12 117 LYS A CA 1
ATOM 939 C C . LYS A 1 117 ? 15.391 -1.132 -23.253 1.00 92.12 117 LYS A C 1
ATOM 941 O O . LYS A 1 117 ? 15.534 -2.193 -23.842 1.00 92.12 117 LYS A O 1
ATOM 946 N N . THR A 1 118 ? 15.653 -0.986 -21.956 1.00 95.00 118 THR A N 1
ATOM 947 C CA . THR A 1 118 ? 16.068 -2.085 -21.084 1.00 95.00 118 THR A CA 1
ATOM 948 C C . THR A 1 118 ? 15.306 -2.030 -19.768 1.00 95.00 118 THR A C 1
ATOM 950 O O . THR A 1 118 ? 14.984 -0.939 -19.278 1.00 95.00 118 THR A O 1
ATOM 953 N N . ILE A 1 119 ? 15.084 -3.202 -19.168 1.00 94.38 119 ILE A N 1
ATOM 954 C CA . ILE A 1 119 ? 14.486 -3.333 -17.836 1.00 94.38 119 ILE A CA 1
ATOM 955 C C . ILE A 1 119 ? 15.268 -2.546 -16.780 1.00 94.38 119 ILE A C 1
ATOM 957 O O . ILE A 1 119 ? 14.672 -1.900 -15.927 1.00 94.38 119 ILE A O 1
ATOM 961 N N . ASP A 1 120 ? 16.598 -2.518 -16.856 1.00 95.06 120 ASP A N 1
ATOM 962 C CA . ASP A 1 120 ? 17.406 -1.812 -15.857 1.00 95.06 120 ASP A CA 1
ATOM 963 C C . ASP A 1 120 ? 17.215 -0.286 -15.951 1.00 95.06 120 ASP A C 1
ATOM 965 O O . ASP A 1 120 ? 17.022 0.376 -14.935 1.00 95.06 120 ASP A O 1
ATOM 969 N N . LYS A 1 121 ? 17.079 0.278 -17.162 1.00 93.81 121 LYS A N 1
ATOM 970 C CA . LYS A 1 121 ? 16.698 1.696 -17.324 1.00 93.81 121 LYS A CA 1
ATOM 971 C C . LYS A 1 121 ? 15.272 1.982 -16.849 1.00 93.81 121 LYS A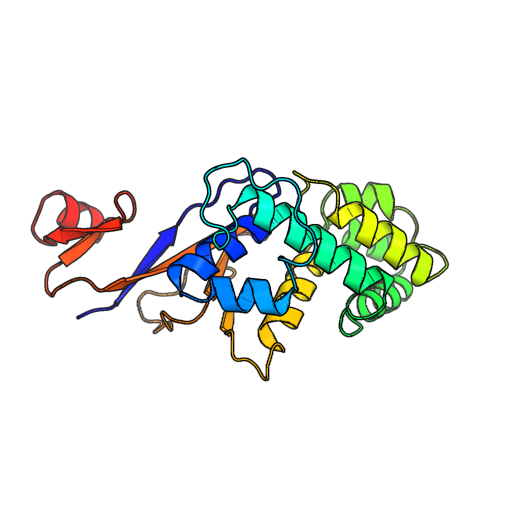 C 1
ATOM 973 O O . LYS A 1 121 ? 14.984 3.103 -16.423 1.00 93.81 121 LYS A O 1
ATOM 978 N N . PHE A 1 122 ? 14.369 1.010 -16.970 1.00 92.62 122 PHE A N 1
ATOM 979 C CA . PHE A 1 122 ? 13.014 1.115 -16.434 1.00 92.62 122 PHE A CA 1
ATOM 980 C C . PHE A 1 122 ? 13.024 1.127 -14.902 1.00 92.62 122 PHE A C 1
ATOM 982 O O . PHE A 1 122 ? 12.495 2.073 -14.315 1.00 92.62 122 PHE A O 1
ATOM 989 N N . ARG A 1 123 ? 13.727 0.178 -14.272 1.00 92.69 123 ARG A N 1
ATOM 990 C CA . ARG A 1 123 ? 13.971 0.128 -12.822 1.00 92.69 123 ARG A CA 1
ATOM 991 C C . ARG A 1 123 ? 14.562 1.435 -12.301 1.00 92.69 123 ARG A C 1
ATOM 993 O O . ARG A 1 123 ? 14.007 2.004 -11.369 1.00 92.69 123 ARG A O 1
ATOM 1000 N N . ASP A 1 124 ? 15.595 1.974 -12.948 1.00 92.56 124 ASP A N 1
ATOM 1001 C CA . ASP A 1 124 ? 16.225 3.242 -12.551 1.00 92.56 124 ASP A CA 1
ATOM 1002 C C . ASP A 1 124 ? 15.265 4.434 -12.578 1.00 92.56 124 ASP A C 1
ATOM 1004 O O . ASP A 1 124 ? 15.329 5.332 -11.734 1.00 92.56 124 ASP A O 1
ATOM 1008 N N . LYS A 1 125 ? 14.392 4.506 -13.588 1.00 89.62 125 LYS A N 1
ATOM 1009 C CA . LYS A 1 125 ? 13.384 5.572 -13.673 1.00 89.62 125 LYS A CA 1
ATOM 1010 C C . LYS A 1 125 ? 12.307 5.400 -12.607 1.00 89.62 125 LYS A C 1
ATOM 1012 O O . LYS A 1 125 ? 11.937 6.388 -11.975 1.00 89.62 125 LYS A O 1
ATOM 1017 N N . PHE A 1 126 ? 11.838 4.170 -12.409 1.00 87.94 126 PHE A N 1
ATOM 1018 C CA . PHE A 1 126 ? 10.806 3.832 -11.436 1.00 87.94 126 PHE A CA 1
ATOM 1019 C C . PHE A 1 126 ? 11.285 4.090 -9.997 1.00 87.94 126 PHE A C 1
ATOM 1021 O O . PHE A 1 126 ? 10.658 4.840 -9.253 1.00 87.94 126 PHE A O 1
ATOM 1028 N N . ALA A 1 127 ? 12.470 3.591 -9.646 1.00 90.75 127 ALA A N 1
ATOM 1029 C CA . ALA A 1 127 ? 13.100 3.778 -8.341 1.00 90.75 127 ALA A CA 1
ATOM 1030 C C . ALA A 1 127 ? 13.346 5.262 -8.013 1.00 90.75 127 ALA A C 1
ATOM 1032 O O . ALA A 1 127 ? 12.974 5.737 -6.940 1.00 90.75 127 ALA A O 1
ATOM 1033 N N . ARG A 1 128 ? 13.879 6.044 -8.967 1.00 88.81 128 ARG A N 1
ATOM 1034 C CA . ARG A 1 128 ? 14.044 7.499 -8.787 1.00 88.81 128 ARG A CA 1
ATOM 1035 C C . ARG A 1 128 ? 12.7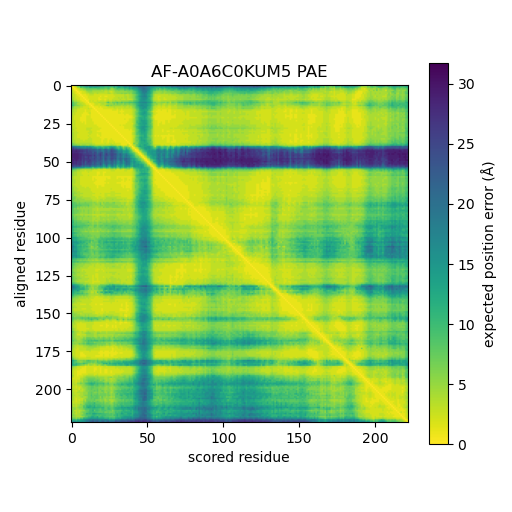23 8.230 -8.586 1.00 88.81 128 ARG A C 1
ATOM 1037 O O . ARG A 1 128 ? 12.711 9.262 -7.920 1.00 88.81 128 ARG A O 1
ATOM 1044 N N . HIS A 1 129 ? 11.633 7.744 -9.176 1.00 86.44 129 HIS A N 1
ATOM 1045 C CA . HIS A 1 129 ? 10.325 8.334 -8.941 1.00 86.44 129 HIS A CA 1
ATOM 1046 C C . HIS A 1 129 ? 9.839 8.077 -7.514 1.00 86.44 129 HIS A C 1
ATOM 1048 O O . HIS A 1 129 ? 9.437 9.027 -6.851 1.00 86.44 129 HIS A O 1
ATOM 1054 N N . ILE A 1 130 ? 9.948 6.842 -7.019 1.00 87.50 130 ILE A N 1
ATOM 1055 C CA . ILE A 1 130 ? 9.543 6.476 -5.651 1.00 87.50 130 ILE A CA 1
ATOM 1056 C C . ILE A 1 130 ? 10.218 7.366 -4.597 1.00 87.50 130 ILE A C 1
ATOM 1058 O O . ILE A 1 130 ? 9.623 7.679 -3.567 1.00 87.50 130 ILE A O 1
ATOM 1062 N N . LEU A 1 131 ? 11.437 7.846 -4.850 1.00 87.88 131 LEU A N 1
ATOM 1063 C CA . LEU A 1 131 ? 12.131 8.773 -3.950 1.00 87.88 131 LEU A CA 1
ATOM 1064 C C . LEU A 1 131 ? 11.541 10.199 -3.929 1.00 87.88 131 LEU A C 1
ATOM 1066 O O . LEU A 1 131 ? 11.795 10.948 -2.984 1.00 87.88 131 LEU A O 1
ATOM 1070 N N . LYS A 1 132 ? 10.750 10.603 -4.932 1.00 81.56 132 LYS A N 1
ATOM 1071 C CA . LYS A 1 132 ? 10.126 11.934 -4.991 1.00 81.56 132 LYS A CA 1
ATOM 1072 C C . LYS A 1 132 ? 8.949 12.012 -4.022 1.00 81.56 132 LYS A C 1
ATOM 1074 O O . LYS A 1 132 ? 7.879 11.466 -4.272 1.00 81.56 132 LYS A O 1
ATOM 1079 N N . GLN A 1 133 ? 9.117 12.740 -2.926 1.00 65.94 133 GLN A N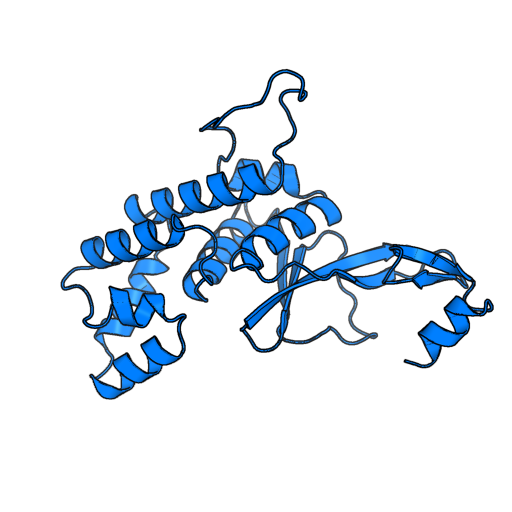 1
ATOM 1080 C CA . GLN A 1 133 ? 8.040 12.972 -1.961 1.00 65.94 133 GLN A CA 1
ATOM 1081 C C . GLN A 1 133 ? 6.891 13.801 -2.561 1.00 65.94 133 GLN A C 1
ATOM 1083 O O . GLN A 1 133 ? 7.091 14.543 -3.522 1.00 65.94 133 GLN A O 1
ATOM 1088 N N . LYS A 1 134 ? 5.695 13.696 -1.959 1.00 69.25 134 LYS A N 1
ATOM 1089 C CA . LYS A 1 134 ? 4.472 14.430 -2.358 1.00 69.25 134 LYS A CA 1
ATOM 1090 C C . LYS A 1 134 ? 4.004 14.159 -3.793 1.00 69.25 134 LYS A C 1
ATOM 1092 O O . LYS A 1 134 ? 3.299 14.963 -4.399 1.00 69.25 134 LYS A O 1
ATOM 1097 N N . THR A 1 135 ? 4.405 13.024 -4.353 1.00 70.00 135 THR A N 1
ATOM 1098 C CA . THR A 1 135 ? 3.921 12.548 -5.646 1.00 70.00 135 THR A CA 1
ATOM 1099 C C . THR A 1 135 ? 2.951 11.404 -5.428 1.00 70.00 135 THR A C 1
ATOM 1101 O O . THR A 1 135 ? 3.150 10.587 -4.531 1.00 70.00 135 THR A O 1
ATOM 1104 N N . TRP A 1 136 ? 1.889 11.388 -6.231 1.00 72.19 136 TRP A N 1
ATOM 1105 C CA . TRP A 1 136 ? 0.905 10.317 -6.225 1.00 72.19 136 TRP A CA 1
ATOM 1106 C C . TRP A 1 136 ? 1.592 9.007 -6.583 1.00 72.19 136 TRP A C 1
ATOM 1108 O O . TRP A 1 136 ? 2.266 8.913 -7.614 1.00 72.19 136 TRP A O 1
ATOM 1118 N N . ILE A 1 137 ? 1.410 8.024 -5.711 1.00 77.44 137 ILE A N 1
ATOM 1119 C CA . ILE A 1 137 ? 1.956 6.693 -5.913 1.00 77.44 137 ILE A CA 1
ATOM 1120 C C . ILE A 1 137 ? 1.272 6.013 -7.101 1.00 77.44 137 ILE A C 1
ATOM 1122 O O . ILE A 1 137 ? 0.120 6.304 -7.423 1.00 77.44 137 ILE A O 1
ATOM 1126 N N . SER A 1 138 ? 1.981 5.098 -7.750 1.00 74.31 138 SER A N 1
ATOM 1127 C CA . SER A 1 138 ? 1.374 4.232 -8.770 1.00 74.31 138 SER A CA 1
ATOM 1128 C C . SER A 1 138 ? 0.774 2.974 -8.138 1.00 74.31 138 SER A C 1
ATOM 1130 O O . SER A 1 138 ? 1.234 2.523 -7.089 1.00 74.31 138 SER A O 1
ATOM 1132 N N . GLU A 1 139 ? -0.199 2.342 -8.798 1.00 75.75 139 GLU A N 1
ATOM 1133 C CA . GLU A 1 139 ? -0.700 1.020 -8.385 1.00 75.75 139 GLU A CA 1
ATOM 1134 C C . GLU A 1 139 ? 0.438 -0.012 -8.272 1.00 75.75 139 GLU A C 1
ATOM 1136 O O . GLU A 1 139 ? 0.451 -0.856 -7.380 1.00 75.75 139 GLU A O 1
ATOM 1141 N N . LEU A 1 140 ? 1.460 0.121 -9.120 1.00 76.81 140 LEU A N 1
ATOM 1142 C CA . LEU A 1 140 ? 2.662 -0.712 -9.120 1.00 76.81 140 LEU A CA 1
ATOM 1143 C C . LEU A 1 140 ? 3.426 -0.625 -7.790 1.00 76.81 140 LEU A C 1
ATOM 1145 O O . LEU A 1 140 ? 3.847 -1.633 -7.225 1.00 76.81 140 LEU A O 1
ATOM 1149 N N . GLU A 1 141 ? 3.589 0.596 -7.284 1.00 84.75 141 GLU A N 1
ATOM 1150 C CA . GLU A 1 141 ? 4.250 0.892 -6.013 1.00 84.75 141 GLU A CA 1
ATOM 1151 C C . GLU A 1 141 ? 3.442 0.351 -4.831 1.00 84.75 141 GLU A C 1
ATOM 1153 O O . GLU A 1 141 ? 4.018 -0.251 -3.920 1.00 84.75 141 GLU A O 1
ATOM 1158 N N .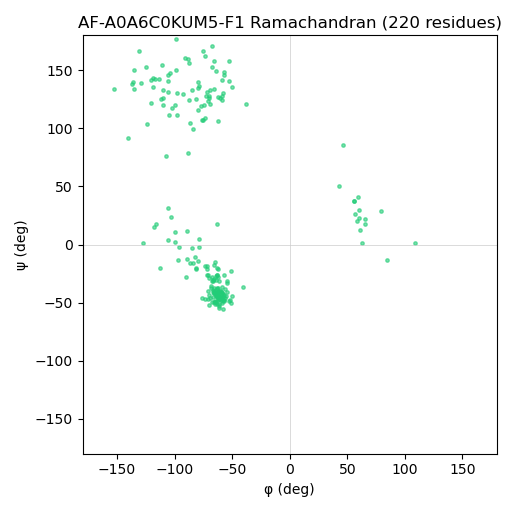 ALA A 1 142 ? 2.111 0.481 -4.885 1.00 88.19 142 ALA A N 1
ATOM 1159 C CA . ALA A 1 142 ? 1.226 -0.128 -3.900 1.00 88.19 142 ALA A CA 1
ATOM 1160 C C . ALA A 1 142 ? 1.358 -1.655 -3.907 1.00 88.19 142 ALA A C 1
ATOM 1162 O O . ALA A 1 142 ? 1.650 -2.252 -2.870 1.00 88.19 142 ALA A O 1
ATOM 1163 N N . ARG A 1 143 ? 1.221 -2.288 -5.077 1.00 85.94 143 ARG A N 1
ATOM 1164 C CA . ARG A 1 143 ? 1.312 -3.743 -5.238 1.00 85.94 143 ARG A CA 1
ATOM 1165 C C . ARG A 1 143 ? 2.648 -4.286 -4.743 1.00 85.94 143 ARG A C 1
ATOM 1167 O O . ARG A 1 143 ? 2.658 -5.264 -4.003 1.00 85.94 143 ARG A O 1
ATOM 1174 N N . LEU A 1 144 ? 3.758 -3.622 -5.067 1.00 88.25 144 LEU A N 1
ATOM 1175 C CA . LEU A 1 144 ? 5.083 -3.995 -4.572 1.00 88.25 144 LEU A CA 1
ATOM 1176 C C . LEU A 1 144 ? 5.146 -4.010 -3.038 1.00 88.25 144 LEU A C 1
ATOM 1178 O O . LEU A 1 144 ? 5.617 -4.981 -2.444 1.00 88.25 144 LEU A O 1
ATOM 1182 N N . VAL A 1 145 ? 4.656 -2.954 -2.385 1.00 92.56 145 VAL A N 1
ATOM 1183 C CA . VAL A 1 145 ? 4.629 -2.871 -0.917 1.00 92.56 145 VAL A CA 1
ATOM 1184 C C . VAL A 1 145 ? 3.760 -3.972 -0.315 1.00 92.56 145 VAL A C 1
ATOM 1186 O O . VAL A 1 145 ? 4.193 -4.643 0.622 1.00 92.56 145 VAL A O 1
ATOM 1189 N N . ILE A 1 146 ? 2.561 -4.183 -0.859 1.00 92.50 146 ILE A N 1
ATOM 1190 C CA . ILE A 1 146 ? 1.609 -5.193 -0.381 1.00 92.50 146 ILE A CA 1
ATOM 1191 C C . ILE A 1 146 ? 2.178 -6.605 -0.507 1.00 92.50 146 ILE A C 1
ATOM 1193 O O . ILE A 1 146 ? 2.093 -7.384 0.443 1.00 92.50 146 ILE A O 1
ATOM 1197 N N . GLU A 1 147 ? 2.795 -6.927 -1.639 1.00 90.19 147 GLU A N 1
ATOM 1198 C CA . GLU A 1 147 ? 3.428 -8.223 -1.885 1.00 90.19 147 GLU A CA 1
ATOM 1199 C C . GLU A 1 147 ? 4.593 -8.477 -0.925 1.00 90.19 147 GLU A C 1
ATOM 1201 O O . GLU A 1 147 ? 4.673 -9.551 -0.324 1.00 90.19 147 GLU A O 1
ATOM 1206 N N . ILE A 1 148 ? 5.461 -7.479 -0.712 1.00 91.12 148 ILE A N 1
ATOM 1207 C CA . ILE A 1 148 ? 6.573 -7.588 0.244 1.00 91.12 148 ILE A CA 1
ATOM 1208 C C . ILE A 1 148 ? 6.042 -7.845 1.661 1.00 91.12 148 ILE A C 1
ATOM 1210 O O . ILE A 1 148 ? 6.522 -8.755 2.339 1.00 91.12 148 ILE A O 1
ATOM 1214 N N . ILE A 1 149 ? 5.036 -7.080 2.101 1.00 94.00 149 ILE A N 1
ATOM 1215 C CA . ILE A 1 149 ? 4.424 -7.236 3.430 1.00 94.00 149 ILE A CA 1
ATOM 1216 C C . ILE A 1 149 ? 3.781 -8.618 3.574 1.00 94.00 149 ILE A C 1
ATOM 1218 O O . ILE A 1 149 ? 4.016 -9.303 4.568 1.00 94.00 149 ILE A O 1
ATOM 1222 N N . SER A 1 150 ? 2.999 -9.044 2.581 1.00 90.69 150 SER A N 1
ATOM 1223 C CA . SER A 1 150 ? 2.221 -10.289 2.640 1.00 90.69 150 SER A CA 1
ATOM 1224 C C . SER A 1 150 ? 3.105 -11.535 2.592 1.00 90.69 150 SER A C 1
ATOM 1226 O O . SER A 1 150 ? 2.758 -12.567 3.162 1.00 90.69 150 SER A O 1
ATOM 1228 N N . LYS A 1 151 ? 4.277 -11.455 1.953 1.00 89.06 151 LYS A N 1
ATOM 1229 C CA . LYS A 1 151 ? 5.257 -12.553 1.906 1.00 89.06 151 LYS A CA 1
ATOM 1230 C C . LYS A 1 151 ? 6.208 -12.555 3.104 1.00 89.06 151 LYS A C 1
ATOM 1232 O O . LYS A 1 151 ? 6.859 -13.570 3.371 1.00 89.06 151 LYS A O 1
ATOM 1237 N N . TYR A 1 152 ? 6.288 -11.457 3.857 1.00 89.94 152 TYR A N 1
ATOM 1238 C CA . TYR A 1 152 ? 7.204 -11.337 4.985 1.00 89.94 152 TYR A CA 1
ATOM 1239 C C . TYR A 1 152 ? 6.953 -12.411 6.048 1.00 89.94 152 TYR A C 1
ATOM 1241 O O . TYR A 1 152 ? 5.847 -12.546 6.574 1.00 89.94 152 TYR A O 1
ATOM 1249 N N . ARG A 1 153 ? 8.009 -13.177 6.368 1.00 89.56 153 ARG A N 1
ATOM 1250 C CA . ARG A 1 153 ? 8.002 -14.272 7.358 1.00 89.56 153 ARG A CA 1
ATOM 1251 C C . ARG A 1 153 ? 6.750 -15.155 7.251 1.00 89.56 153 ARG A C 1
ATOM 1253 O O . ARG A 1 153 ? 6.084 -15.406 8.252 1.00 89.56 153 ARG A O 1
ATOM 1260 N N . LYS A 1 154 ? 6.442 -15.612 6.030 1.00 88.69 154 LYS A N 1
ATOM 1261 C CA . LYS A 1 154 ? 5.292 -16.485 5.725 1.00 88.69 154 LYS A CA 1
ATOM 1262 C C . LYS A 1 154 ? 3.935 -15.865 6.112 1.00 88.69 154 LYS A C 1
ATOM 1264 O O . LYS A 1 154 ? 3.070 -16.552 6.644 1.00 88.69 154 LYS A O 1
ATOM 1269 N N . GLY A 1 155 ? 3.753 -14.566 5.861 1.00 86.12 155 GLY A N 1
ATOM 1270 C CA . GLY A 1 155 ? 2.463 -13.888 6.042 1.00 86.12 155 GLY A CA 1
ATOM 1271 C C . GLY A 1 155 ? 2.127 -13.528 7.486 1.00 86.12 155 GLY A C 1
ATOM 1272 O O . GLY A 1 155 ? 0.955 -13.435 7.849 1.00 86.12 155 GLY A O 1
ATOM 1273 N N . ILE A 1 156 ? 3.143 -13.292 8.325 1.00 92.50 156 ILE A N 1
ATOM 1274 C CA . ILE A 1 156 ? 2.934 -12.858 9.718 1.00 92.50 156 ILE A CA 1
ATOM 1275 C C . ILE A 1 156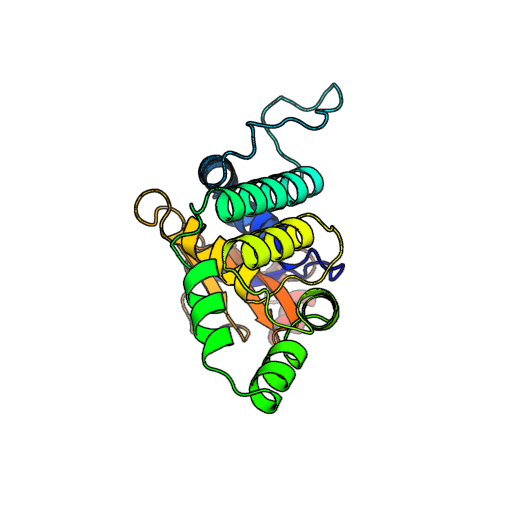 ? 2.244 -11.483 9.817 1.00 92.50 156 ILE A C 1
ATOM 1277 O O . ILE A 1 156 ? 1.699 -11.127 10.866 1.00 92.50 156 ILE A O 1
ATOM 1281 N N . ILE A 1 157 ? 2.298 -10.696 8.739 1.00 95.25 157 ILE A N 1
ATOM 1282 C CA . ILE A 1 157 ? 1.578 -9.436 8.587 1.00 95.25 157 ILE A CA 1
ATOM 1283 C C . ILE A 1 157 ? 0.491 -9.657 7.542 1.00 95.25 157 ILE A C 1
ATOM 1285 O O . ILE A 1 157 ? 0.783 -9.989 6.396 1.00 95.25 157 ILE A O 1
ATOM 1289 N N . LYS A 1 158 ? -0.763 -9.455 7.942 1.00 95.25 158 LYS A N 1
ATOM 1290 C CA . LYS A 1 158 ? -1.909 -9.505 7.036 1.00 95.25 158 LYS A CA 1
ATOM 1291 C C . LYS A 1 158 ? -2.273 -8.090 6.628 1.00 95.25 158 LYS A C 1
ATOM 1293 O O . LYS A 1 158 ? -2.436 -7.227 7.491 1.00 95.25 158 LYS A O 1
ATOM 1298 N N . ILE A 1 159 ? -2.430 -7.873 5.331 1.00 95.56 159 ILE A N 1
ATOM 1299 C CA . ILE A 1 159 ? -2.880 -6.606 4.770 1.00 95.56 159 ILE A CA 1
ATOM 1300 C C . ILE A 1 159 ? -3.922 -6.868 3.684 1.00 95.56 159 ILE A C 1
ATOM 1302 O O . ILE A 1 159 ? -3.806 -7.829 2.927 1.00 95.56 159 ILE A O 1
ATOM 1306 N N . LYS A 1 160 ? -4.962 -6.037 3.639 1.00 93.38 160 LYS A N 1
ATOM 1307 C CA . LYS A 1 160 ? -6.021 -6.075 2.628 1.00 93.38 160 LYS A CA 1
ATOM 1308 C C . LYS A 1 160 ? -6.339 -4.657 2.171 1.00 93.38 160 LYS A C 1
ATOM 1310 O O . LYS A 1 160 ? -6.427 -3.753 3.001 1.00 93.38 160 LYS A O 1
ATOM 1315 N N . ILE A 1 161 ? -6.525 -4.485 0.867 1.00 91.69 161 ILE A N 1
ATOM 1316 C CA . ILE A 1 161 ? -7.029 -3.247 0.269 1.00 91.69 161 ILE A CA 1
ATOM 1317 C C . ILE A 1 161 ? -8.471 -3.497 -0.157 1.00 91.69 161 ILE A C 1
ATOM 1319 O O . ILE A 1 161 ? -8.761 -4.503 -0.799 1.00 91.69 161 ILE A O 1
ATOM 1323 N N . HIS A 1 162 ? -9.353 -2.578 0.212 1.00 90.31 162 HIS A N 1
ATOM 1324 C CA . HIS A 1 162 ? -10.754 -2.565 -0.183 1.00 90.31 162 HIS A CA 1
ATOM 1325 C C . HIS A 1 162 ? -10.999 -1.402 -1.141 1.00 90.31 162 HIS A C 1
ATOM 1327 O O . HIS A 1 162 ? -10.589 -0.280 -0.848 1.00 90.31 162 HIS A O 1
ATOM 1333 N N . ASN A 1 163 ? -11.685 -1.636 -2.256 1.00 87.25 163 ASN A N 1
ATOM 1334 C CA . ASN A 1 163 ? -12.031 -0.558 -3.196 1.00 87.25 163 ASN A CA 1
ATOM 1335 C C . ASN A 1 163 ? -13.274 0.226 -2.745 1.00 87.25 163 ASN A C 1
ATOM 1337 O O . ASN A 1 163 ? -13.488 1.367 -3.146 1.00 87.25 163 ASN A O 1
ATOM 1341 N N . THR A 1 164 ? -14.081 -0.375 -1.875 1.00 83.50 164 THR A N 1
ATOM 1342 C CA . THR A 1 164 ? -15.277 0.219 -1.275 1.00 83.50 164 THR A CA 1
ATOM 1343 C C . THR A 1 164 ? -15.264 0.012 0.235 1.00 83.50 164 THR A C 1
ATOM 1345 O O . THR A 1 164 ? -14.462 -0.752 0.776 1.00 83.50 164 THR A O 1
ATOM 1348 N N . PHE A 1 165 ? -16.131 0.728 0.951 1.00 84.50 165 PHE A N 1
ATOM 1349 C CA . PHE A 1 165 ? -16.283 0.508 2.384 1.00 84.50 165 PHE A CA 1
ATOM 1350 C C . PHE A 1 165 ? -16.955 -0.859 2.632 1.00 84.50 165 PHE A C 1
ATOM 1352 O O . PHE A 1 165 ? -18.022 -1.096 2.061 1.00 84.50 165 PHE A O 1
ATOM 1359 N N . PRO A 1 166 ? -16.378 -1.739 3.471 1.00 83.75 166 PRO A N 1
ATOM 1360 C CA . PRO A 1 166 ? -16.945 -3.056 3.759 1.00 83.75 166 PRO A CA 1
ATOM 1361 C C . PRO A 1 166 ? -18.368 -2.991 4.312 1.00 83.75 166 PRO A C 1
ATOM 1363 O O . PRO A 1 166 ? -18.719 -2.075 5.064 1.00 83.75 166 PRO A O 1
ATOM 1366 N N . ALA A 1 167 ? -19.190 -3.979 3.961 1.00 80.50 167 ALA A N 1
ATOM 1367 C CA . ALA A 1 167 ? -20.564 -4.055 4.445 1.00 80.50 167 ALA A CA 1
ATOM 1368 C C . ALA A 1 167 ? -20.602 -4.242 5.973 1.00 80.50 167 ALA A C 1
ATOM 1370 O O . ALA A 1 167 ? -19.736 -4.897 6.549 1.00 80.50 167 ALA A O 1
ATOM 1371 N N . LYS A 1 168 ? -21.650 -3.734 6.645 1.00 71.75 168 LYS A N 1
ATOM 1372 C CA . LYS A 1 168 ? -21.824 -3.892 8.109 1.00 71.75 168 LYS A CA 1
ATOM 1373 C C . LYS A 1 168 ? -21.838 -5.368 8.557 1.00 71.75 168 LYS A C 1
ATOM 1375 O O . LYS A 1 168 ? -21.507 -5.648 9.703 1.00 71.75 168 LYS A O 1
ATOM 1380 N N . SER A 1 169 ? -22.225 -6.291 7.673 1.00 72.88 169 SER A N 1
ATOM 1381 C CA . SER A 1 169 ? -22.244 -7.740 7.915 1.00 72.88 169 SER A CA 1
ATOM 1382 C C . SER A 1 169 ? -20.875 -8.414 7.782 1.00 72.88 169 SER A C 1
ATOM 1384 O O . SER A 1 169 ? -20.728 -9.567 8.184 1.00 72.88 169 SER A O 1
ATOM 1386 N N . GLU A 1 170 ? -19.880 -7.739 7.206 1.00 79.31 170 GLU A N 1
ATOM 1387 C CA . GLU A 1 170 ? -18.561 -8.317 6.980 1.00 79.31 170 GLU A CA 1
ATOM 1388 C C . GLU A 1 170 ? -17.753 -8.348 8.284 1.00 79.31 170 GLU A C 1
ATOM 1390 O O . GLU A 1 170 ? -17.461 -7.319 8.898 1.00 79.31 170 GLU A O 1
ATOM 1395 N N . GLN A 1 171 ? -17.370 -9.551 8.715 1.00 78.69 171 GLN A N 1
ATOM 1396 C CA . GLN A 1 171 ? -16.495 -9.736 9.869 1.00 78.69 171 GLN A CA 1
ATOM 1397 C C . GLN A 1 171 ? -15.034 -9.605 9.439 1.00 78.69 171 GLN A C 1
ATOM 1399 O O . GLN A 1 171 ? -14.428 -10.530 8.899 1.00 78.69 171 GLN A O 1
ATOM 1404 N N . LEU A 1 172 ? -14.465 -8.430 9.683 1.00 86.31 172 LEU A N 1
ATOM 1405 C CA . LEU A 1 172 ? -13.050 -8.150 9.459 1.00 86.31 172 LEU A CA 1
ATOM 1406 C C . LEU A 1 172 ? -12.207 -8.511 10.699 1.00 86.31 172 LEU A C 1
ATOM 1408 O O . LEU A 1 172 ? -12.716 -8.599 11.817 1.00 86.31 172 LEU A O 1
ATOM 1412 N N . ASP A 1 173 ? -10.899 -8.697 10.510 1.00 89.12 173 ASP A N 1
ATOM 1413 C CA . ASP A 1 173 ? -9.949 -9.048 11.575 1.00 89.12 173 ASP A CA 1
ATOM 1414 C C . ASP A 1 173 ? -9.191 -7.805 12.060 1.00 89.12 173 ASP A C 1
ATOM 1416 O O . ASP A 1 173 ? -8.452 -7.181 11.302 1.00 89.12 173 ASP A O 1
ATOM 1420 N N . CYS A 1 174 ? -9.303 -7.470 13.346 1.00 89.69 174 CYS A N 1
ATOM 1421 C CA . CYS A 1 174 ? -8.678 -6.281 13.939 1.00 89.69 174 CYS A CA 1
ATOM 1422 C C . CYS A 1 174 ? -7.141 -6.302 13.933 1.00 89.69 174 CYS A C 1
ATOM 1424 O O . CYS A 1 174 ? -6.516 -5.259 14.124 1.00 89.69 174 CYS A O 1
ATOM 1426 N N . LYS A 1 175 ? -6.515 -7.465 13.703 1.00 92.25 175 LYS A N 1
ATOM 1427 C CA . LYS A 1 175 ? -5.055 -7.589 13.542 1.00 92.25 175 LYS A CA 1
ATOM 1428 C C . LYS A 1 175 ? -4.594 -7.430 12.091 1.00 92.25 175 LYS A C 1
ATOM 1430 O O . LYS A 1 175 ? -3.389 -7.290 11.852 1.00 92.25 175 LYS A O 1
ATOM 1435 N N . THR A 1 176 ? -5.522 -7.456 11.138 1.00 94.75 176 THR A N 1
ATOM 1436 C CA . THR A 1 176 ? -5.249 -7.259 9.716 1.00 94.75 176 THR A CA 1
ATOM 1437 C C . THR A 1 176 ? -5.236 -5.766 9.392 1.00 94.75 176 THR A C 1
ATOM 1439 O O . THR A 1 176 ? -6.114 -5.006 9.793 1.00 94.75 176 THR A O 1
ATOM 1442 N N . MET A 1 177 ? -4.219 -5.331 8.651 1.00 96.62 177 MET A N 1
ATOM 1443 C CA . MET A 1 177 ? -4.127 -3.966 8.144 1.00 96.62 177 MET A CA 1
ATOM 1444 C C . MET A 1 177 ? -5.128 -3.786 7.003 1.00 96.62 177 MET A C 1
ATOM 1446 O O . MET A 1 177 ? -4.945 -4.336 5.921 1.00 96.62 177 MET A O 1
ATOM 1450 N N . HIS A 1 178 ? -6.196 -3.034 7.243 1.00 95.12 178 HIS A N 1
ATOM 1451 C CA . HIS A 1 178 ? -7.236 -2.785 6.251 1.00 95.12 178 HIS A CA 1
ATOM 1452 C C . HIS A 1 178 ? -7.116 -1.365 5.687 1.00 95.12 178 HIS A C 1
ATOM 1454 O O . HIS A 1 178 ? -7.360 -0.380 6.388 1.00 95.12 178 HIS A O 1
ATOM 1460 N N . LEU A 1 179 ? -6.738 -1.268 4.416 1.00 94.81 179 LEU A N 1
ATOM 1461 C CA . LEU A 1 179 ? -6.683 -0.024 3.652 1.00 94.81 179 LEU A CA 1
ATOM 1462 C C . LEU A 1 179 ? -7.941 0.096 2.785 1.00 94.81 179 LEU A C 1
ATOM 1464 O O . LEU A 1 179 ? -8.493 -0.915 2.358 1.00 94.81 179 LEU A O 1
ATOM 1468 N N . ILE A 1 180 ? -8.377 1.323 2.511 1.00 92.06 180 ILE A N 1
ATOM 1469 C CA . ILE A 1 180 ? -9.474 1.610 1.580 1.00 92.06 180 ILE A CA 1
ATOM 1470 C C . ILE A 1 180 ? -8.931 2.496 0.469 1.00 92.06 180 ILE A C 1
ATOM 1472 O O . ILE A 1 180 ? -8.442 3.582 0.770 1.00 92.06 180 ILE A O 1
ATOM 1476 N N . ASN A 1 181 ? -9.026 2.050 -0.778 1.00 88.19 181 ASN A N 1
ATOM 1477 C CA . ASN A 1 181 ? -8.656 2.811 -1.964 1.00 88.19 181 ASN A CA 1
ATOM 1478 C C . ASN A 1 181 ? -9.924 3.251 -2.710 1.00 88.19 181 ASN A C 1
ATOM 1480 O O . ASN A 1 181 ? -10.320 2.640 -3.700 1.00 88.19 181 ASN A O 1
ATOM 1484 N N . GLU A 1 182 ? -10.609 4.269 -2.190 1.00 73.75 182 GLU A N 1
ATOM 1485 C CA . GLU A 1 182 ? -11.876 4.718 -2.777 1.00 73.75 182 GLU A CA 1
ATOM 1486 C C . GLU A 1 182 ? -11.617 5.422 -4.112 1.00 73.75 182 GLU A C 1
ATOM 1488 O O . GLU A 1 182 ? -10.869 6.402 -4.167 1.00 73.75 182 GLU A O 1
ATOM 1493 N N . ASN A 1 183 ? -12.257 4.927 -5.175 1.00 69.62 183 ASN A N 1
ATOM 1494 C CA . ASN A 1 183 ? -12.143 5.442 -6.546 1.00 69.62 183 ASN A CA 1
ATOM 1495 C C . ASN A 1 183 ? -10.703 5.476 -7.086 1.00 69.62 183 ASN A C 1
ATOM 1497 O O . ASN A 1 183 ? -10.390 6.314 -7.923 1.00 69.62 183 ASN A O 1
ATOM 1501 N N . GLU A 1 184 ? -9.821 4.615 -6.571 1.00 72.69 184 GLU A N 1
ATOM 1502 C CA . GLU A 1 184 ? -8.428 4.469 -7.023 1.00 72.69 184 GLU A CA 1
ATOM 1503 C C . GLU A 1 184 ? -7.538 5.720 -6.880 1.00 72.69 184 GLU A C 1
ATOM 1505 O O . GLU A 1 184 ? -6.415 5.758 -7.381 1.00 72.69 184 GLU A O 1
ATOM 1510 N N . VAL A 1 185 ? -7.999 6.738 -6.147 1.00 76.19 185 VAL A N 1
ATOM 1511 C CA . VAL A 1 185 ? -7.307 8.034 -6.024 1.00 76.19 185 VAL A CA 1
ATOM 1512 C C . VAL A 1 185 ? -6.752 8.309 -4.629 1.00 76.19 185 VAL A C 1
ATOM 1514 O O . VAL A 1 185 ? -5.872 9.158 -4.468 1.00 76.19 185 VAL A O 1
ATOM 1517 N N . HIS A 1 186 ? -7.255 7.639 -3.588 1.00 87.31 186 HIS A N 1
ATOM 1518 C CA . HIS A 1 186 ? -6.901 7.983 -2.215 1.00 87.31 186 HIS A CA 1
ATOM 1519 C C . HIS A 1 186 ? -6.993 6.806 -1.242 1.00 87.31 186 HIS A C 1
ATOM 1521 O O . HIS A 1 186 ? -8.006 6.114 -1.171 1.00 87.31 186 HIS A O 1
ATOM 1527 N N . TYR A 1 187 ? -5.956 6.658 -0.411 1.00 91.19 187 TYR A N 1
ATOM 1528 C CA . TYR A 1 187 ? -5.872 5.608 0.599 1.00 91.19 187 TYR A CA 1
ATOM 1529 C C . TYR A 1 187 ? -6.281 6.103 1.985 1.00 91.19 187 TYR A C 1
ATOM 1531 O O . TYR A 1 187 ? -5.542 6.850 2.621 1.00 91.19 187 TYR A O 1
ATOM 1539 N N . ASN A 1 188 ? -7.413 5.606 2.474 1.00 93.31 188 ASN A N 1
ATOM 1540 C CA . ASN A 1 188 ? -7.835 5.679 3.872 1.00 93.31 188 ASN A CA 1
ATOM 1541 C C . ASN A 1 188 ? -7.526 4.359 4.597 1.00 93.31 188 ASN A C 1
ATOM 1543 O O . ASN A 1 188 ? -7.073 3.389 3.986 1.00 93.31 188 ASN A O 1
ATOM 1547 N N . ILE A 1 189 ? -7.798 4.290 5.904 1.00 94.62 189 ILE A N 1
ATOM 1548 C CA . ILE A 1 189 ? -7.734 3.022 6.649 1.00 94.62 189 ILE A CA 1
ATOM 1549 C C . ILE A 1 189 ? -9.044 2.724 7.371 1.00 94.62 189 ILE A C 1
ATOM 1551 O O . ILE A 1 189 ? -9.770 3.638 7.778 1.00 94.62 189 ILE A O 1
ATOM 1555 N N . LEU A 1 190 ? -9.307 1.436 7.575 1.00 92.81 190 LEU A N 1
ATOM 1556 C CA . LEU A 1 190 ? -10.324 0.960 8.503 1.00 92.81 190 LEU A CA 1
ATOM 1557 C C . LEU A 1 190 ? -9.680 0.697 9.857 1.00 92.81 190 LEU A C 1
ATOM 1559 O O . LEU A 1 190 ? -8.671 0.001 9.960 1.00 92.81 190 LEU A O 1
ATOM 1563 N N . VAL A 1 191 ? -10.284 1.255 10.898 1.00 90.69 191 VAL A N 1
ATOM 1564 C CA . VAL A 1 191 ? -9.850 1.066 12.278 1.00 90.69 191 VAL A CA 1
ATOM 1565 C C . VAL A 1 191 ? -10.905 0.263 13.013 1.00 90.69 191 VAL A C 1
ATOM 1567 O O . VAL A 1 191 ? -12.073 0.652 13.056 1.00 90.69 191 VAL A O 1
ATOM 1570 N N . CYS A 1 192 ? -10.468 -0.839 13.610 1.00 89.19 192 CYS A N 1
ATOM 1571 C CA . CYS A 1 192 ? -11.285 -1.634 14.507 1.00 89.19 192 CYS A CA 1
ATOM 1572 C C . CYS A 1 192 ? -11.341 -0.994 15.897 1.00 89.19 192 CYS A C 1
ATOM 1574 O O . CYS A 1 192 ? -10.317 -0.581 16.460 1.00 89.19 192 CYS A O 1
ATOM 1576 N N . ARG A 1 193 ? -12.548 -0.930 16.460 1.00 86.81 193 ARG A N 1
ATOM 1577 C CA . ARG A 1 193 ? -12.793 -0.525 17.842 1.00 86.81 193 ARG A CA 1
ATOM 1578 C C . ARG A 1 193 ? -13.787 -1.458 18.512 1.00 86.81 193 ARG A C 1
ATOM 1580 O O . ARG A 1 193 ? -14.851 -1.748 17.975 1.00 86.81 193 ARG A O 1
ATOM 1587 N N . GLU A 1 194 ? -13.442 -1.867 19.723 1.00 87.06 194 GLU A N 1
ATOM 1588 C CA . GLU A 1 194 ? -14.359 -2.536 20.635 1.00 87.06 194 GLU A CA 1
ATOM 1589 C C . GLU A 1 194 ? -15.112 -1.483 21.441 1.00 87.06 194 GLU A C 1
ATOM 1591 O O . GLU A 1 194 ? -14.500 -0.641 22.101 1.00 87.06 194 GLU A O 1
ATOM 1596 N N . CYS A 1 195 ? -16.443 -1.533 21.395 1.00 85.69 195 CYS A N 1
ATOM 1597 C CA . CYS A 1 195 ? -17.285 -0.724 22.267 1.00 85.69 195 CYS A CA 1
ATOM 1598 C C . CYS A 1 195 ? -18.119 -1.613 23.192 1.00 85.69 195 CYS A C 1
ATOM 1600 O O . CYS A 1 195 ? -18.604 -2.659 22.758 1.00 85.69 195 CYS A O 1
ATOM 1602 N N . PRO A 1 196 ? -18.334 -1.202 24.458 1.00 89.06 196 PRO A N 1
ATOM 1603 C CA . PRO A 1 196 ? -19.276 -1.872 25.347 1.00 89.06 196 PRO A CA 1
ATOM 1604 C C . PRO A 1 196 ? -20.664 -2.010 24.717 1.00 89.06 196 PRO A C 1
ATOM 1606 O O . PRO A 1 196 ? -21.036 -1.230 23.839 1.00 89.06 196 PRO A O 1
ATOM 1609 N N . ALA A 1 197 ? -21.451 -2.968 25.209 1.00 87.12 197 ALA A N 1
ATOM 1610 C CA . ALA A 1 197 ? -22.844 -3.109 24.795 1.00 87.12 197 ALA A CA 1
ATOM 1611 C C . ALA A 1 197 ? -23.601 -1.775 24.957 1.00 87.12 197 ALA A C 1
ATOM 1613 O O . ALA A 1 197 ? -23.391 -1.050 25.934 1.00 87.12 197 ALA A O 1
ATOM 1614 N N . ASN A 1 198 ? -24.479 -1.456 24.001 1.00 88.62 198 ASN A N 1
ATOM 1615 C CA . ASN A 1 198 ? -25.237 -0.199 23.926 1.00 88.62 198 ASN A CA 1
ATOM 1616 C C . ASN A 1 198 ? -24.385 1.066 23.702 1.00 88.62 198 ASN A C 1
ATOM 1618 O O . ASN A 1 198 ? -24.848 2.187 23.964 1.00 88.62 198 ASN A O 1
ATOM 1622 N N . LYS A 1 199 ? -23.138 0.917 23.236 1.00 90.56 199 LYS A N 1
ATOM 1623 C CA . LYS A 1 199 ? -22.301 2.033 22.791 1.00 90.56 199 LYS A CA 1
ATOM 1624 C C . LYS A 1 199 ? -21.896 1.878 21.332 1.00 90.56 199 LYS A C 1
ATOM 1626 O O . LYS A 1 199 ? -21.515 0.803 20.883 1.00 90.56 199 LYS A O 1
ATOM 1631 N N . ILE A 1 200 ? -21.878 3.006 20.633 1.00 89.12 200 ILE A N 1
ATOM 1632 C CA . ILE A 1 200 ? -21.404 3.129 19.255 1.00 89.12 200 ILE A CA 1
ATOM 1633 C C . ILE A 1 200 ? -20.146 3.993 19.223 1.00 89.12 200 ILE A C 1
ATOM 1635 O O . ILE A 1 200 ? -20.018 4.955 19.985 1.00 89.12 200 ILE A O 1
ATOM 1639 N N . VAL A 1 201 ? -19.185 3.656 18.371 1.00 89.06 201 VAL A N 1
ATOM 1640 C CA . VAL A 1 201 ? -17.985 4.465 18.176 1.00 89.06 201 VAL A CA 1
ATOM 1641 C C . VAL A 1 201 ? -18.343 5.736 17.411 1.00 89.06 201 VAL A C 1
ATOM 1643 O O . VAL A 1 201 ? -18.946 5.706 16.342 1.00 89.06 201 VAL A O 1
ATOM 1646 N N . ASN A 1 202 ? -17.958 6.888 17.951 1.00 87.81 202 ASN A N 1
ATOM 1647 C CA . ASN A 1 202 ? -18.029 8.140 17.217 1.00 87.81 202 ASN A CA 1
ATOM 1648 C C . ASN A 1 202 ? -16.821 8.215 16.265 1.00 87.81 202 ASN A C 1
ATOM 1650 O O . ASN A 1 202 ? -15.694 8.300 16.757 1.00 87.81 202 ASN A O 1
ATOM 1654 N N . PRO A 1 203 ? -17.003 8.226 14.931 1.00 82.62 203 PRO A N 1
ATOM 1655 C CA . PRO A 1 203 ? -15.885 8.219 13.985 1.00 82.62 203 PRO A CA 1
ATOM 1656 C C . PRO A 1 203 ? -15.011 9.478 14.083 1.00 82.62 203 PRO A C 1
ATOM 1658 O O . PRO A 1 203 ? -13.812 9.408 13.828 1.00 82.62 203 PRO A O 1
ATOM 1661 N N . LYS A 1 204 ? -15.573 10.617 14.518 1.00 83.88 204 LYS A N 1
ATOM 1662 C CA . LYS A 1 204 ? -14.835 11.881 14.669 1.00 83.88 204 LYS A CA 1
ATOM 1663 C C . LYS A 1 204 ? -13.898 11.854 15.872 1.00 83.88 204 LYS A C 1
ATOM 1665 O O . LYS A 1 204 ? -12.743 12.250 15.771 1.00 83.88 204 LYS A O 1
ATOM 1670 N N . THR A 1 205 ? -14.393 11.396 17.021 1.00 86.38 205 THR A N 1
ATOM 1671 C CA . THR A 1 205 ? -13.625 11.417 18.281 1.00 86.38 205 THR A CA 1
ATOM 1672 C C . THR A 1 205 ? -12.939 10.091 18.592 1.00 86.38 205 THR A C 1
ATOM 1674 O O . THR A 1 205 ? -12.088 10.034 19.476 1.00 86.38 205 THR A O 1
ATOM 1677 N N . ARG A 1 206 ? -13.308 9.021 17.878 1.00 82.69 206 ARG A N 1
ATOM 1678 C CA . ARG A 1 206 ? -12.878 7.629 18.080 1.00 82.69 206 ARG A CA 1
ATOM 1679 C C . ARG A 1 206 ? -13.197 7.068 19.471 1.00 82.69 206 ARG A C 1
ATOM 1681 O O . ARG A 1 206 ? -12.581 6.093 19.893 1.00 82.69 206 ARG A O 1
ATOM 1688 N N . ARG A 1 207 ? -14.155 7.671 20.184 1.00 88.44 207 ARG A N 1
ATOM 1689 C CA . ARG A 1 207 ? -14.622 7.230 21.509 1.00 88.44 207 ARG A CA 1
ATOM 1690 C C . ARG A 1 207 ? -15.975 6.535 21.401 1.00 88.44 207 ARG A C 1
ATOM 1692 O O . ARG A 1 207 ? -16.808 6.930 20.588 1.00 88.44 207 ARG A O 1
ATOM 1699 N N . CYS A 1 208 ? -16.211 5.552 22.263 1.00 90.94 208 CYS A N 1
ATOM 1700 C CA . CYS A 1 208 ? -17.516 4.912 22.399 1.00 90.94 208 CYS A CA 1
ATOM 1701 C C . CYS A 1 208 ? -18.486 5.840 23.139 1.00 90.94 208 CYS A C 1
ATOM 1703 O O . CYS A 1 208 ? -18.249 6.209 24.292 1.00 90.94 208 CYS A O 1
ATOM 1705 N N . VAL A 1 209 ? -19.588 6.198 22.489 1.00 92.44 209 VAL A N 1
ATOM 1706 C CA . VAL A 1 209 ? -20.662 7.028 23.045 1.00 92.44 209 VAL A CA 1
ATOM 1707 C C . VAL A 1 209 ? -21.919 6.193 23.255 1.00 92.44 209 VAL A C 1
ATOM 1709 O O . VAL A 1 209 ? -22.108 5.177 22.592 1.00 92.44 209 VAL A O 1
ATOM 1712 N N . SER A 1 210 ? -22.781 6.607 24.186 1.00 93.00 210 SER A N 1
ATOM 1713 C CA . SER A 1 210 ? -24.077 5.948 24.390 1.00 93.00 210 SER A CA 1
ATOM 1714 C C . SER A 1 210 ? -24.900 6.003 23.109 1.00 93.00 210 SER A C 1
ATOM 1716 O O . SER A 1 210 ? -25.130 7.084 22.565 1.00 93.00 210 SER A O 1
ATOM 1718 N N . GLU A 1 211 ? -25.387 4.849 22.663 1.00 91.69 211 GLU A N 1
ATOM 1719 C CA . GLU A 1 211 ? -26.271 4.748 21.505 1.00 91.69 211 GLU A CA 1
ATOM 1720 C C . GLU A 1 211 ? -27.614 5.469 21.713 1.00 91.69 211 GLU A C 1
ATOM 1722 O O . GLU A 1 211 ? -28.259 5.887 20.750 1.00 91.69 211 GLU A O 1
ATOM 1727 N N . LYS A 1 212 ? -28.051 5.606 22.972 1.00 91.88 212 LYS A N 1
ATOM 1728 C CA . LYS A 1 212 ? -29.282 6.321 23.343 1.00 91.88 212 LYS A CA 1
ATOM 1729 C C . LYS A 1 212 ? -29.071 7.830 23.480 1.00 91.88 212 LYS A C 1
ATOM 1731 O O . LYS A 1 212 ? -30.047 8.570 23.498 1.00 91.88 212 LYS A O 1
ATOM 1736 N N . GLY A 1 213 ? -27.824 8.291 23.588 1.00 90.62 213 GLY A N 1
ATOM 1737 C CA . GLY A 1 213 ? -27.510 9.717 23.677 1.00 90.62 213 GLY A CA 1
ATOM 1738 C C . GLY A 1 213 ? -27.686 10.436 22.338 1.00 90.62 213 GLY A C 1
ATOM 1739 O O . GLY A 1 213 ? -27.663 9.802 21.286 1.00 90.62 213 GLY A O 1
ATOM 1740 N N . ILE A 1 214 ? -27.780 11.770 22.368 1.00 92.50 214 ILE A N 1
ATOM 1741 C CA . ILE A 1 214 ? -27.996 12.623 21.179 1.00 92.50 214 ILE A CA 1
ATOM 1742 C C . ILE A 1 214 ? -27.012 12.285 20.046 1.00 92.50 214 ILE A C 1
ATOM 1744 O O . ILE A 1 214 ? -27.400 12.159 18.887 1.00 92.50 214 ILE A O 1
ATOM 1748 N N . ILE A 1 215 ? -25.729 12.096 20.378 1.00 90.50 215 ILE A N 1
ATOM 1749 C CA . ILE A 1 215 ? -24.692 11.742 19.397 1.00 90.50 215 ILE A CA 1
ATOM 1750 C C . ILE A 1 215 ? -24.929 10.337 18.827 1.00 90.50 215 ILE A C 1
ATOM 1752 O O . ILE A 1 215 ? -24.838 10.154 17.617 1.00 90.50 215 ILE A O 1
ATOM 1756 N N . GLY A 1 216 ? -25.238 9.353 19.676 1.00 89.00 216 GLY A N 1
ATOM 1757 C CA . GLY A 1 216 ? -25.477 7.974 19.249 1.00 89.00 216 GLY A CA 1
ATOM 1758 C C . GLY A 1 216 ? -26.704 7.840 18.351 1.00 89.00 216 GLY A C 1
ATOM 1759 O O . GLY A 1 216 ? -26.637 7.159 17.333 1.00 89.00 216 GLY A O 1
ATOM 1760 N N . GLN A 1 217 ? -27.786 8.555 18.667 1.00 90.00 217 GLN A N 1
ATOM 1761 C CA . GLN A 1 217 ? -28.985 8.598 17.827 1.00 90.00 217 GLN A CA 1
ATOM 1762 C C . GLN A 1 217 ? -28.686 9.194 16.446 1.00 90.00 217 GLN A C 1
ATOM 1764 O O . GLN A 1 217 ? -29.073 8.616 15.437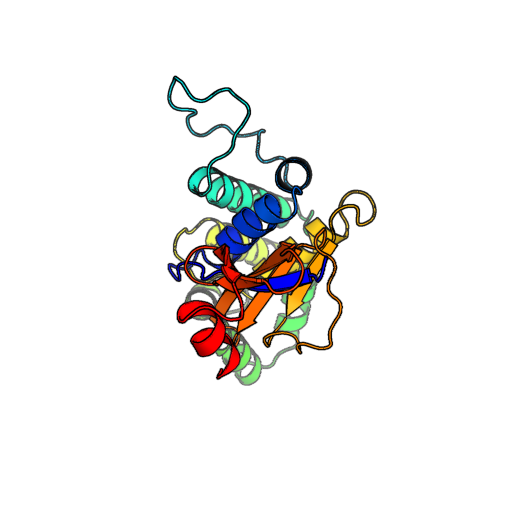 1.00 90.00 217 GLN A O 1
ATOM 1769 N N . ARG A 1 218 ? -27.913 10.289 16.380 1.00 88.75 218 ARG A N 1
ATOM 1770 C CA . ARG A 1 218 ? -27.485 10.871 15.097 1.00 88.75 218 ARG A CA 1
ATOM 1771 C C . ARG A 1 218 ? -26.674 9.888 14.257 1.00 88.75 218 ARG A C 1
ATOM 1773 O O . ARG A 1 218 ? -26.884 9.833 13.059 1.00 88.75 218 ARG A O 1
ATOM 1780 N N . LEU A 1 219 ? -25.777 9.112 14.868 1.00 85.00 219 LEU A N 1
ATOM 1781 C CA . LEU A 1 219 ? -24.933 8.141 14.158 1.00 85.00 219 LEU A CA 1
ATOM 1782 C C . LEU A 1 219 ? -25.695 6.907 13.652 1.00 85.00 219 LEU A C 1
ATOM 1784 O O . LEU A 1 219 ? -25.197 6.239 12.755 1.00 85.00 219 LEU A O 1
ATOM 1788 N N . ARG A 1 220 ? -26.868 6.589 14.215 1.00 79.12 220 ARG A N 1
ATOM 1789 C CA . ARG A 1 220 ? -27.706 5.469 13.753 1.00 79.12 220 ARG A CA 1
ATOM 1790 C C . ARG A 1 220 ? -28.568 5.797 12.539 1.00 79.12 220 ARG A C 1
ATOM 1792 O O . ARG A 1 220 ? -28.984 4.877 11.847 1.00 79.12 220 ARG A O 1
ATOM 1799 N N . ASN A 1 221 ? -28.817 7.079 12.294 1.00 67.19 221 ASN A N 1
ATOM 1800 C CA . ASN A 1 221 ? -29.662 7.546 11.196 1.00 67.19 221 ASN A CA 1
ATOM 1801 C C . ASN A 1 221 ? -28.874 7.772 9.883 1.00 67.19 221 ASN A C 1
ATOM 1803 O O . ASN A 1 221 ? -29.414 8.375 8.960 1.00 67.19 221 ASN A O 1
ATOM 1807 N N . PHE A 1 222 ? -27.619 7.304 9.813 1.00 53.16 222 PHE A N 1
ATOM 1808 C CA . PHE A 1 222 ? -26.745 7.277 8.631 1.00 53.16 222 PHE A CA 1
ATOM 1809 C C . PHE A 1 222 ? -26.265 5.839 8.360 1.00 53.16 222 PHE A C 1
ATOM 1811 O O . PHE A 1 222 ? -26.015 5.522 7.180 1.00 53.16 222 PHE A O 1
#

Radius of gyration: 19.89 Å; Cα contacts (8 Å, |Δi|>4): 288; chains: 1; bounding box: 49×32×54 Å

pLDDT: mean 84.76, std 12.56, range [38.25, 96.62]

Organism: NCBI:txid1070528

Mean predicted aligned error: 7.38 Å

Solvent-accessible surface area (backbone atoms only — not comparable to full-atom values): 12833 Å² total; per-residue (Å²): 109,61,77,42,79,34,72,45,87,52,69,86,56,32,47,16,58,54,51,28,52,53,53,29,21,55,76,32,72,38,43,70,56,52,39,65,70,55,50,45,83,81,64,82,80,73,81,62,92,86,63,70,98,81,72,81,49,71,69,59,45,45,54,36,51,29,48,40,50,24,50,25,43,68,69,68,65,47,83,56,50,72,54,54,52,50,55,54,59,68,73,46,53,77,66,58,43,48,55,55,31,68,76,38,47,72,62,44,39,72,75,44,72,59,76,59,95,41,69,66,58,40,33,54,53,52,27,60,49,54,62,47,78,65,42,64,71,44,72,67,58,50,50,49,52,50,52,53,46,41,57,36,84,82,39,77,44,47,70,49,78,31,62,59,86,77,57,93,86,60,86,78,60,64,66,39,31,35,35,28,33,51,86,82,76,47,30,27,25,55,44,71,42,77,21,59,84,73,34,39,70,37,66,88,80,71,42,67,36,48,36,87,37,77,69,26,48,58,65,71,78,110

Secondary structure 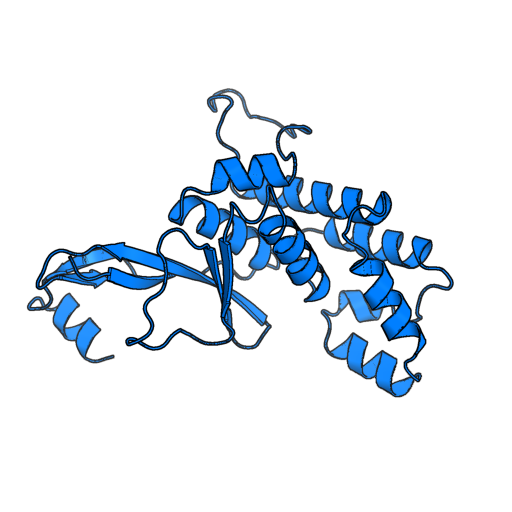(DSSP, 8-state):
--EEEEEEP---SS-HHHHHHHHHHHHTT-HHHHHHHHTGGGS-----TTS-TT---HHHHHHHHHHHHHHHHHTT-STTHHHHHHHHHHHS-HHHHHHHHHHS-HHHHHHHSS--SSHHHHHHHHHHHHTSTTSPPPHHHHHHHHHHHHHGGGTTS-EEEESSPPPTT----TTSEEEEEETTTEEEEEEEEE--TTEEE-TTT--EEETTSHHHHHHHT-